Protein AF-A0AAF0S5T2-F1 (afdb_monomer_lite)

pLDDT: mean 74.86, std 22.73, range [35.59, 98.38]

Radius of gyration: 25.8 Å; chains: 1; bounding box: 102×54×53 Å

Sequence (243 aa):
MDNTAASKLKMSNYAFQDSAEPRQAAEVTALKYFVAVEKRLELTLMSTRFRKIDEESTLGYKYERNNRIMVMHMEDTEELSPKGRPILKEDFVDELVRIPKYVPRGSKDLFKMKEDNGHLRSSVELISDRANYSFKLSTRKSIKDPVDFSVVFTYSDINGREYIIRRFNGDHGRHYYKNTNRYISGPHIHTITEAAQKEYHKDETEAVETDQYKTLEQAIEFAMKELNIRYEEAKGTKDLSQW

Structure (mmCIF, N/CA/C/O backbone):
data_AF-A0AAF0S5T2-F1
#
_entry.id   AF-A0AAF0S5T2-F1
#
loop_
_atom_site.group_PDB
_atom_site.id
_atom_site.type_symbol
_atom_site.label_atom_id
_atom_site.label_alt_id
_atom_site.label_comp_id
_atom_site.label_asym_id
_atom_site.label_entity_id
_atom_site.label_seq_id
_atom_site.pdbx_PDB_ins_code
_atom_site.Cartn_x
_atom_site.Cartn_y
_atom_site.Cartn_z
_atom_site.occupancy
_atom_site.B_iso_or_equiv
_atom_site.auth_seq_id
_atom_site.auth_comp_id
_atom_site.auth_asym_id
_atom_site.auth_atom_id
_atom_site.pdbx_PDB_model_num
ATOM 1 N N . MET A 1 1 ? 71.497 25.863 -11.496 1.00 41.88 1 MET A N 1
ATOM 2 C CA . MET A 1 1 ? 72.414 25.732 -10.350 1.00 41.88 1 MET A CA 1
ATOM 3 C C . MET A 1 1 ? 71.557 25.462 -9.133 1.00 41.88 1 MET A C 1
ATOM 5 O O . MET A 1 1 ? 70.670 26.256 -8.856 1.00 41.88 1 MET A O 1
ATOM 9 N N . ASP A 1 2 ? 71.744 24.264 -8.591 1.00 43.78 2 ASP A N 1
ATOM 10 C CA . ASP A 1 2 ? 71.287 23.670 -7.332 1.00 43.78 2 ASP A CA 1
ATOM 11 C C . ASP A 1 2 ? 70.233 24.387 -6.484 1.00 43.78 2 ASP A C 1
ATOM 13 O O . ASP A 1 2 ? 70.448 25.476 -5.962 1.00 43.78 2 ASP A O 1
ATOM 17 N N . ASN A 1 3 ? 69.138 23.667 -6.226 1.00 37.72 3 ASN A N 1
ATOM 18 C CA . ASN A 1 3 ? 68.356 23.848 -5.012 1.00 37.72 3 ASN A CA 1
ATOM 19 C C . ASN A 1 3 ? 68.011 22.477 -4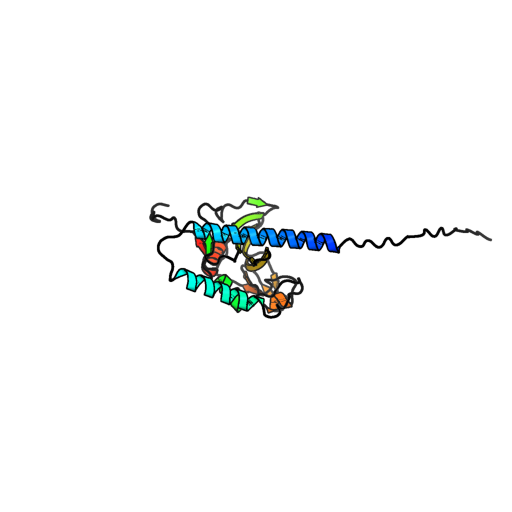.420 1.00 37.72 3 ASN A C 1
ATOM 21 O O . ASN A 1 3 ? 67.098 21.777 -4.859 1.00 37.72 3 ASN A O 1
ATOM 25 N N . THR A 1 4 ? 68.807 22.093 -3.430 1.00 44.44 4 THR A N 1
ATOM 26 C CA . THR A 1 4 ? 68.693 20.875 -2.635 1.00 44.44 4 THR A CA 1
ATOM 27 C C . THR A 1 4 ? 67.673 21.117 -1.522 1.00 44.44 4 THR A C 1
ATOM 29 O O . THR A 1 4 ? 67.976 21.779 -0.533 1.00 44.44 4 THR A O 1
ATOM 32 N N . ALA A 1 5 ? 66.456 20.588 -1.659 1.00 45.44 5 ALA A N 1
ATOM 33 C CA . ALA A 1 5 ? 65.454 20.592 -0.592 1.00 45.44 5 ALA A CA 1
ATOM 34 C C . ALA A 1 5 ? 65.292 19.173 -0.032 1.00 45.44 5 ALA A C 1
ATOM 36 O O . ALA A 1 5 ? 64.617 18.321 -0.604 1.00 45.44 5 ALA A O 1
ATOM 37 N N . ALA A 1 6 ? 65.950 18.918 1.099 1.00 45.72 6 ALA A N 1
ATOM 38 C CA . ALA A 1 6 ? 65.816 17.692 1.871 1.00 45.72 6 ALA A CA 1
ATOM 39 C C . ALA A 1 6 ? 64.549 17.748 2.743 1.00 45.72 6 ALA A C 1
ATOM 41 O O . ALA A 1 6 ? 64.527 18.408 3.782 1.00 45.72 6 ALA A O 1
ATOM 42 N N . SER A 1 7 ? 63.496 17.028 2.354 1.00 44.88 7 SER A N 1
ATOM 43 C CA . SER A 1 7 ? 62.329 16.777 3.205 1.00 44.88 7 SER A CA 1
ATOM 44 C C . SER A 1 7 ? 62.531 15.487 4.007 1.00 44.88 7 SER A C 1
ATOM 46 O O . SER A 1 7 ? 62.494 14.385 3.461 1.00 44.88 7 SER A O 1
ATOM 48 N N . LYS A 1 8 ? 62.749 15.624 5.320 1.00 46.28 8 LYS A N 1
ATOM 49 C CA . LYS A 1 8 ? 62.797 14.511 6.279 1.00 46.28 8 LYS A CA 1
ATOM 50 C C . LYS A 1 8 ? 61.404 13.896 6.450 1.00 46.28 8 LYS A C 1
ATOM 52 O O . LYS A 1 8 ? 60.506 14.528 7.002 1.00 46.28 8 LYS A O 1
ATOM 57 N N . LEU A 1 9 ? 61.264 12.644 6.022 1.00 40.03 9 LEU A N 1
ATOM 58 C CA . LEU A 1 9 ? 60.137 11.762 6.317 1.00 40.03 9 LEU A CA 1
ATOM 59 C C . LEU A 1 9 ? 60.130 11.439 7.827 1.00 40.03 9 LEU A C 1
ATOM 61 O O . LEU A 1 9 ? 61.067 10.820 8.330 1.00 40.03 9 LEU A O 1
ATOM 65 N N . LYS A 1 10 ? 59.089 11.844 8.561 1.00 43.50 10 LYS A N 1
ATOM 66 C CA . LYS A 1 10 ? 58.772 11.279 9.883 1.00 43.50 10 LYS A CA 1
ATOM 67 C C . LYS A 1 10 ? 57.759 10.158 9.675 1.00 43.50 10 LYS A C 1
ATOM 69 O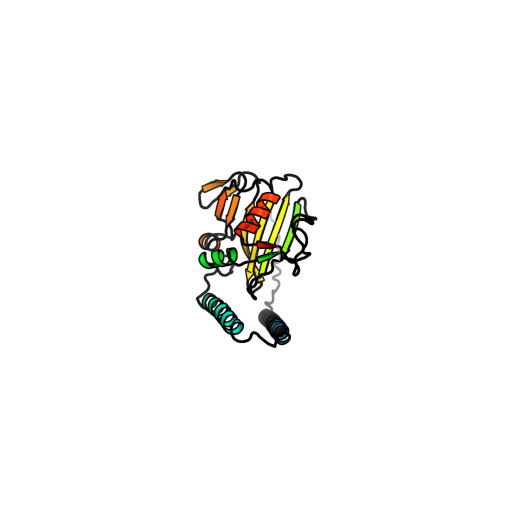 O . LYS A 1 10 ? 56.586 10.431 9.437 1.00 43.50 10 LYS A O 1
ATOM 74 N N . MET A 1 11 ? 58.212 8.909 9.754 1.00 39.41 11 MET A N 1
ATOM 75 C CA . MET A 1 11 ? 57.312 7.765 9.889 1.00 39.41 11 MET A CA 1
ATOM 76 C C . MET A 1 11 ? 56.732 7.772 11.305 1.00 39.41 11 MET A C 1
ATOM 78 O O . MET A 1 11 ? 57.475 7.723 12.284 1.00 39.41 11 MET A O 1
ATOM 82 N N . SER A 1 12 ? 55.409 7.897 11.405 1.00 43.19 12 SER A N 1
ATOM 83 C CA . SER A 1 12 ? 54.677 7.694 12.652 1.00 43.19 12 SER A CA 1
ATOM 84 C C . SER A 1 12 ? 54.272 6.225 12.741 1.00 43.19 12 SER A C 1
ATOM 86 O O . SER A 1 12 ? 53.694 5.666 11.811 1.00 43.19 12 SER A O 1
ATOM 88 N N . ASN A 1 13 ? 54.632 5.597 13.859 1.00 39.53 13 ASN A N 1
ATOM 89 C CA . ASN A 1 13 ? 54.234 4.242 14.208 1.00 39.53 13 ASN A CA 1
ATOM 90 C C . ASN A 1 13 ? 52.726 4.224 14.489 1.00 39.53 13 ASN A C 1
ATOM 92 O O . ASN A 1 13 ? 52.289 4.702 15.534 1.00 39.53 13 ASN A O 1
ATOM 96 N N . TYR A 1 14 ? 51.942 3.668 13.567 1.00 39.66 14 TYR A N 1
ATOM 97 C CA . TYR A 1 14 ? 50.557 3.288 13.833 1.00 39.66 14 TYR A CA 1
ATOM 98 C C . TYR A 1 14 ? 50.561 1.911 14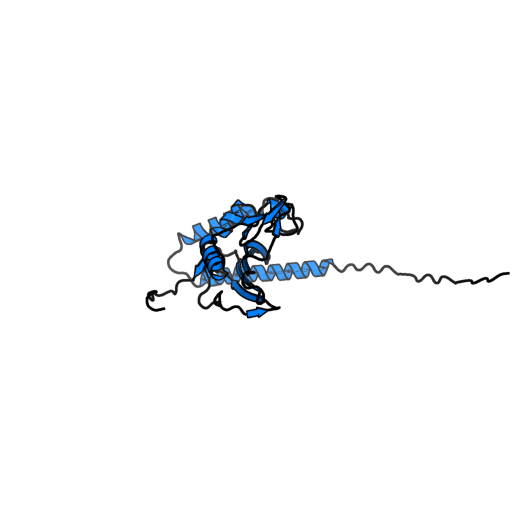.501 1.00 39.66 14 TYR A C 1
ATOM 100 O O . TYR A 1 14 ? 50.779 0.888 13.855 1.00 39.66 14 TYR A O 1
ATOM 108 N N . ALA A 1 15 ? 50.377 1.901 15.821 1.00 41.56 15 ALA A N 1
ATOM 109 C CA . ALA A 1 15 ? 50.141 0.686 16.585 1.00 41.56 15 ALA A CA 1
ATOM 110 C C . ALA A 1 15 ? 48.731 0.165 16.272 1.00 41.56 15 ALA A C 1
ATOM 112 O O . ALA A 1 15 ? 47.739 0.863 16.474 1.00 41.56 15 ALA A O 1
ATOM 113 N N . PHE A 1 16 ? 48.660 -1.062 15.766 1.00 37.94 16 PHE A N 1
ATOM 114 C CA . PHE A 1 16 ? 47.421 -1.800 15.555 1.00 37.94 16 PHE A CA 1
ATOM 115 C C . PHE A 1 16 ? 46.915 -2.265 16.931 1.00 37.94 16 PHE A C 1
ATOM 117 O O . PHE A 1 16 ? 47.473 -3.190 17.519 1.00 37.94 16 PHE A O 1
ATOM 124 N N . GLN A 1 17 ? 45.914 -1.578 17.488 1.00 41.78 17 GLN A N 1
ATOM 125 C CA . GLN A 1 17 ? 45.161 -2.082 18.636 1.00 41.78 17 GLN A CA 1
ATOM 126 C C . GLN A 1 17 ? 44.070 -3.022 18.123 1.00 41.78 17 GLN A C 1
ATOM 128 O O . GLN A 1 17 ? 43.100 -2.598 17.496 1.00 41.78 17 GLN A O 1
ATOM 133 N N . ASP A 1 18 ? 44.276 -4.307 18.382 1.00 43.50 18 ASP A N 1
ATOM 134 C CA . ASP A 1 18 ? 43.323 -5.383 18.143 1.00 43.50 18 ASP A CA 1
ATOM 135 C C . ASP A 1 18 ? 42.141 -5.217 19.118 1.00 43.50 18 ASP A C 1
ATOM 137 O O . ASP A 1 18 ? 42.260 -5.462 20.320 1.00 43.50 18 ASP A O 1
ATOM 141 N N . SER A 1 19 ? 41.018 -4.689 18.623 1.00 47.69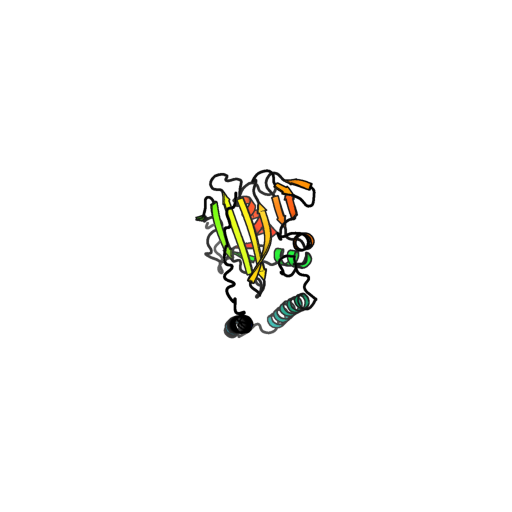 19 SER A N 1
ATOM 142 C CA . SER A 1 19 ? 39.802 -4.458 19.414 1.00 47.69 19 SER A CA 1
ATOM 143 C C . SER A 1 19 ? 38.844 -5.635 19.251 1.00 47.69 19 SER A C 1
ATOM 145 O O . SER A 1 19 ? 37.952 -5.661 18.402 1.00 47.69 19 SER A O 1
ATOM 147 N N . ALA A 1 20 ? 39.023 -6.635 20.108 1.00 51.34 20 ALA A N 1
ATOM 148 C CA . ALA A 1 20 ? 38.077 -7.725 20.294 1.00 51.34 20 ALA A CA 1
ATOM 149 C C . ALA A 1 20 ? 36.830 -7.251 21.075 1.00 51.34 20 ALA A C 1
ATOM 151 O O . ALA A 1 20 ? 36.617 -7.667 22.206 1.00 51.34 20 ALA A O 1
ATOM 152 N N . GLU A 1 21 ? 35.995 -6.386 20.487 1.00 57.03 21 GLU A N 1
ATOM 153 C CA . GLU A 1 21 ? 34.719 -5.948 21.093 1.00 57.03 21 GLU A CA 1
ATOM 154 C C . GLU A 1 21 ? 33.441 -5.914 20.207 1.00 57.03 21 GLU A C 1
ATOM 156 O O . GLU A 1 21 ? 32.415 -5.439 20.685 1.00 57.03 21 GLU A O 1
ATOM 161 N N . PRO A 1 22 ? 33.352 -6.478 18.981 1.00 52.25 22 PRO A N 1
ATOM 162 C CA . PRO A 1 22 ? 32.053 -6.535 18.290 1.00 52.25 22 PRO A CA 1
ATOM 163 C C . PRO A 1 22 ? 31.173 -7.746 18.666 1.00 52.25 22 PRO A C 1
ATOM 165 O O . PRO A 1 22 ? 29.990 -7.761 18.329 1.00 52.25 22 PRO A O 1
ATOM 168 N N . ARG A 1 23 ? 31.695 -8.771 19.365 1.00 51.88 23 ARG A N 1
ATOM 169 C CA . ARG A 1 23 ? 30.924 -10.004 19.656 1.00 51.88 23 ARG A CA 1
ATOM 170 C C . ARG A 1 23 ? 29.970 -9.886 20.850 1.00 51.88 23 ARG A C 1
ATOM 172 O O . ARG A 1 23 ? 28.850 -10.380 20.769 1.00 51.88 23 ARG A O 1
ATOM 179 N N . GLN A 1 24 ? 30.352 -9.170 21.908 1.00 52.62 24 GLN A N 1
ATOM 180 C CA . GLN A 1 24 ? 29.508 -9.043 23.107 1.00 52.62 24 GLN A CA 1
ATOM 181 C C . GLN A 1 24 ? 28.279 -8.146 22.878 1.00 52.62 24 GLN A C 1
ATOM 183 O O . GLN A 1 24 ? 27.203 -8.417 23.406 1.00 52.62 24 GLN A O 1
ATOM 188 N N . ALA A 1 25 ? 28.386 -7.118 22.029 1.00 53.75 25 ALA A N 1
ATOM 189 C CA . ALA A 1 25 ? 27.252 -6.249 21.701 1.00 53.75 25 ALA A CA 1
ATOM 190 C C . ALA A 1 25 ? 26.148 -6.979 20.905 1.00 53.75 25 ALA A C 1
ATOM 192 O O . ALA A 1 25 ? 24.956 -6.715 21.101 1.00 53.75 25 ALA A O 1
ATOM 193 N N . ALA A 1 26 ? 26.530 -7.926 20.040 1.00 53.09 26 ALA A N 1
ATOM 194 C CA . ALA A 1 26 ? 25.590 -8.746 19.279 1.00 53.09 26 ALA A CA 1
ATOM 195 C C . ALA A 1 26 ? 24.836 -9.743 20.181 1.00 53.09 26 ALA A C 1
ATOM 197 O O . ALA A 1 26 ? 23.614 -9.852 20.078 1.00 53.09 26 ALA A O 1
ATOM 198 N N . GLU A 1 27 ? 25.526 -10.392 21.125 1.00 54.44 27 GLU A N 1
ATOM 199 C CA . GLU A 1 27 ? 24.904 -11.312 22.092 1.00 54.44 27 GLU A CA 1
ATOM 200 C C . GLU A 1 27 ? 23.930 -10.599 23.038 1.00 54.44 27 GLU A C 1
ATOM 202 O O . GLU A 1 27 ? 22.817 -11.077 23.264 1.00 54.44 27 GLU A O 1
ATOM 207 N N . VAL A 1 28 ? 24.285 -9.407 23.531 1.00 58.41 28 VAL A N 1
ATOM 208 C CA . VAL A 1 28 ? 23.398 -8.606 24.394 1.00 58.41 28 VAL A CA 1
ATOM 209 C C . VAL A 1 28 ? 22.148 -8.136 23.639 1.00 58.41 28 VAL A C 1
ATOM 211 O O . VAL A 1 28 ? 21.065 -8.043 24.223 1.00 58.41 28 VAL A O 1
ATOM 214 N N . THR A 1 29 ? 22.264 -7.865 22.338 1.00 60.75 29 THR A N 1
ATOM 215 C CA . THR A 1 29 ? 21.119 -7.491 21.491 1.00 60.75 29 THR A CA 1
ATOM 216 C C . THR A 1 29 ? 20.204 -8.690 21.232 1.00 60.75 29 THR A C 1
ATOM 218 O O . THR A 1 29 ? 18.985 -8.557 21.352 1.00 60.75 29 THR A O 1
ATOM 221 N N . ALA A 1 30 ? 20.771 -9.873 20.974 1.00 51.72 30 ALA A N 1
ATOM 222 C CA . ALA A 1 30 ? 20.014 -11.112 20.804 1.00 51.72 30 ALA A CA 1
ATOM 223 C C . ALA A 1 30 ? 19.247 -11.509 22.081 1.00 51.72 30 ALA A C 1
ATOM 225 O O . ALA A 1 30 ? 18.064 -11.840 22.004 1.00 51.72 30 ALA A O 1
ATOM 226 N N . LEU A 1 31 ? 19.865 -11.383 23.264 1.00 49.06 31 LEU A N 1
ATOM 227 C CA . LEU A 1 31 ? 19.202 -11.655 24.548 1.00 49.06 31 LEU A CA 1
ATOM 228 C C . LEU A 1 31 ? 18.038 -10.695 24.830 1.00 49.06 31 LEU A C 1
ATOM 230 O O . LEU A 1 31 ? 16.979 -11.124 25.287 1.00 49.06 31 LEU A O 1
ATOM 234 N N . LYS A 1 32 ? 18.192 -9.398 24.526 1.00 51.72 32 LYS A N 1
ATOM 235 C CA . LYS A 1 32 ? 17.096 -8.420 24.665 1.00 51.72 32 LYS A CA 1
ATOM 236 C C . LYS A 1 32 ? 15.923 -8.738 23.736 1.00 51.72 32 LYS A C 1
ATOM 238 O O . LYS A 1 32 ? 14.775 -8.526 24.123 1.00 51.72 32 LYS A O 1
ATOM 243 N N . TYR A 1 33 ? 16.207 -9.260 22.543 1.00 49.62 33 TYR A N 1
ATOM 244 C CA . TYR A 1 33 ? 15.186 -9.679 21.585 1.00 49.62 33 TYR A CA 1
ATOM 245 C C . TYR A 1 33 ? 14.443 -10.936 22.063 1.00 49.62 33 TYR A C 1
ATOM 247 O O . TYR A 1 33 ? 13.215 -10.952 22.054 1.00 49.62 33 TYR A O 1
ATOM 255 N N . PHE A 1 34 ? 15.161 -11.935 22.588 1.00 47.44 34 PHE A N 1
ATOM 256 C CA . PHE A 1 34 ? 14.564 -13.143 23.174 1.00 47.44 34 PHE A CA 1
ATOM 257 C C . PHE A 1 34 ? 13.605 -12.823 24.328 1.00 47.44 34 PHE A C 1
ATOM 259 O O . PHE A 1 34 ? 12.462 -13.277 24.325 1.00 47.44 34 PHE A O 1
ATOM 266 N N . VAL A 1 35 ? 14.013 -11.953 25.258 1.00 53.75 35 VAL A N 1
ATOM 267 C CA . VAL A 1 35 ? 13.165 -11.539 26.391 1.00 53.75 35 VAL A CA 1
ATOM 268 C C . VAL A 1 35 ? 11.916 -10.773 25.926 1.00 53.75 35 VAL A C 1
ATOM 270 O O . VAL A 1 35 ? 10.850 -10.883 26.535 1.00 53.75 35 VAL A O 1
ATOM 273 N N . ALA A 1 36 ? 12.014 -9.995 24.842 1.00 51.59 36 ALA A N 1
ATOM 274 C CA . ALA A 1 36 ? 10.868 -9.286 24.273 1.00 51.59 36 ALA A CA 1
ATOM 275 C C . ALA A 1 36 ? 9.867 -10.240 23.595 1.00 51.59 36 ALA A C 1
ATOM 277 O O . ALA A 1 36 ? 8.655 -10.052 23.733 1.00 51.59 36 ALA A O 1
ATOM 278 N N . VAL A 1 37 ? 10.361 -11.276 22.909 1.00 53.19 37 VAL A N 1
ATOM 279 C CA . VAL A 1 37 ? 9.536 -12.322 22.285 1.00 53.19 37 VAL A CA 1
ATOM 280 C C . VAL A 1 37 ? 8.834 -13.170 23.350 1.00 53.19 37 VAL A C 1
ATOM 282 O O . VAL A 1 37 ? 7.620 -13.359 23.259 1.00 53.19 37 VAL A O 1
ATOM 285 N N . GLU A 1 38 ? 9.537 -13.587 24.408 1.00 53.88 38 GLU A N 1
ATOM 286 C CA . GLU A 1 38 ? 8.939 -14.336 25.525 1.00 53.88 38 GLU A CA 1
ATOM 287 C C . GLU A 1 38 ? 7.857 -13.530 26.250 1.00 53.88 38 GLU A C 1
ATOM 289 O O . GLU A 1 38 ? 6.753 -14.031 26.454 1.00 53.88 38 GLU A O 1
ATOM 294 N N . LYS A 1 39 ? 8.095 -12.243 26.546 1.00 48.09 39 LYS A N 1
ATOM 295 C CA . LYS A 1 39 ? 7.066 -11.381 27.157 1.00 48.09 39 LYS A CA 1
ATOM 296 C C . LYS A 1 39 ? 5.833 -11.202 26.273 1.00 48.09 39 LYS A C 1
ATOM 298 O O . LYS A 1 39 ? 4.720 -11.099 26.788 1.00 48.09 39 LYS A O 1
ATOM 303 N N . ARG A 1 40 ? 6.000 -11.156 24.947 1.00 48.88 40 ARG A N 1
ATOM 304 C CA . ARG A 1 40 ? 4.877 -11.047 24.002 1.00 48.88 40 ARG A CA 1
ATOM 305 C C . ARG A 1 40 ? 4.084 -12.355 23.923 1.00 48.88 40 ARG A C 1
ATOM 307 O O . ARG A 1 40 ? 2.854 -12.310 23.871 1.00 48.88 40 ARG A O 1
ATOM 314 N N . LEU A 1 41 ? 4.763 -13.501 23.993 1.00 46.19 41 LEU A N 1
ATOM 315 C CA . LEU A 1 41 ? 4.146 -14.825 24.126 1.00 46.19 41 LEU A CA 1
ATOM 316 C C . LEU A 1 41 ? 3.380 -14.964 25.447 1.00 46.19 41 LEU A C 1
ATOM 318 O O . LEU A 1 41 ? 2.224 -15.384 25.432 1.00 46.19 41 LEU A O 1
ATOM 322 N N . GLU A 1 42 ? 3.954 -14.535 26.572 1.00 51.41 42 GLU A N 1
ATOM 323 C CA . GLU A 1 42 ? 3.283 -14.560 27.877 1.00 51.41 42 GLU A CA 1
ATOM 324 C C . GLU A 1 42 ? 2.056 -13.646 27.925 1.00 51.41 42 GLU A C 1
ATOM 326 O O . GLU A 1 42 ? 1.008 -14.069 28.404 1.00 51.41 42 GLU A O 1
ATOM 331 N N . LEU A 1 43 ? 2.129 -12.428 27.377 1.00 49.53 43 LEU A N 1
ATOM 332 C CA . LEU A 1 43 ? 0.975 -11.522 27.295 1.00 49.53 43 LEU A CA 1
ATOM 333 C C . LEU A 1 43 ? -0.150 -12.101 26.425 1.00 49.53 43 LEU A C 1
ATOM 335 O O . LEU A 1 43 ? -1.331 -11.968 26.758 1.00 49.53 43 LEU A O 1
ATOM 339 N N . THR A 1 44 ? 0.209 -12.803 25.349 1.00 48.66 44 THR A N 1
ATOM 340 C CA . THR A 1 44 ? -0.748 -13.497 24.477 1.00 48.66 44 THR A CA 1
ATOM 341 C C . THR A 1 44 ? -1.408 -14.667 25.218 1.00 48.66 44 THR A C 1
ATOM 343 O O . THR A 1 44 ? -2.639 -14.763 25.262 1.00 48.66 44 THR A O 1
ATOM 346 N N . LEU A 1 45 ? -0.617 -15.496 25.906 1.00 46.88 45 LEU A N 1
ATOM 347 C CA . LEU A 1 45 ? -1.091 -16.622 26.721 1.00 46.88 45 LEU A CA 1
ATOM 348 C C . LEU A 1 45 ? -1.926 -16.169 27.932 1.00 46.88 45 LEU A C 1
ATOM 350 O O . LEU A 1 45 ? -2.926 -16.806 28.267 1.00 46.88 45 LEU A O 1
ATOM 354 N N . MET A 1 46 ? -1.580 -15.043 28.560 1.00 47.56 46 MET A N 1
ATOM 355 C CA . MET A 1 46 ? -2.326 -14.477 29.686 1.00 47.56 46 MET A CA 1
ATOM 356 C C . MET A 1 46 ? -3.655 -13.851 29.261 1.00 47.56 46 MET A C 1
ATOM 358 O O . MET A 1 46 ? -4.648 -14.046 29.961 1.00 47.56 46 MET A O 1
ATOM 362 N N . SER A 1 47 ? -3.733 -13.194 28.097 1.00 43.44 47 SER A N 1
ATOM 363 C CA . SER A 1 47 ? -5.026 -12.717 27.570 1.00 43.44 47 SER A CA 1
ATOM 364 C C . SER A 1 47 ? -5.986 -13.877 27.265 1.00 43.44 47 SER A C 1
ATOM 366 O O . SER A 1 47 ? -7.200 -13.749 27.420 1.00 43.44 47 SER A O 1
ATOM 368 N N . THR A 1 48 ? -5.427 -15.045 26.933 1.00 44.00 48 THR A N 1
ATOM 369 C CA . THR A 1 48 ? -6.179 -16.275 26.663 1.00 44.00 48 THR A CA 1
ATOM 370 C C . THR A 1 48 ? -6.664 -16.944 27.958 1.00 44.00 48 THR A C 1
ATOM 372 O O . THR A 1 48 ? -7.734 -17.547 27.987 1.00 44.00 48 THR A O 1
ATOM 375 N N . ARG A 1 49 ? -5.941 -16.783 29.078 1.00 40.72 49 ARG A N 1
ATOM 376 C CA . ARG A 1 49 ? -6.319 -17.348 30.390 1.00 40.72 49 ARG A CA 1
ATOM 377 C C . ARG A 1 49 ? -7.470 -16.624 31.096 1.00 40.72 49 ARG A C 1
ATOM 379 O O . ARG A 1 49 ? -8.071 -17.219 31.983 1.00 40.72 49 ARG A O 1
ATOM 386 N N . PHE A 1 50 ? -7.821 -15.403 30.689 1.00 38.47 50 PHE A N 1
ATOM 387 C CA . PHE A 1 50 ? -8.993 -14.680 31.211 1.00 38.47 50 PHE A CA 1
ATOM 388 C C . PHE A 1 50 ? -10.304 -14.982 30.464 1.00 38.47 50 PHE A C 1
ATOM 390 O O . PHE A 1 50 ? -11.351 -14.441 30.813 1.00 38.47 50 PHE A O 1
ATOM 397 N N . ARG A 1 51 ? -10.277 -15.880 29.471 1.00 42.44 51 ARG A N 1
ATOM 398 C CA . ARG A 1 51 ? -11.470 -16.434 28.817 1.00 42.44 51 ARG A CA 1
ATOM 399 C C . ARG A 1 51 ? -11.458 -17.959 28.902 1.00 42.44 51 ARG A C 1
ATOM 401 O O . ARG A 1 51 ? -11.217 -18.650 27.923 1.00 42.44 51 ARG A O 1
ATOM 408 N N . LYS A 1 52 ? -11.720 -18.488 30.090 1.00 41.31 52 LYS A N 1
ATOM 409 C CA . LYS A 1 52 ? -12.329 -19.814 30.241 1.00 41.31 52 LYS A CA 1
ATOM 410 C C . LYS A 1 52 ? -13.583 -19.567 31.060 1.00 41.31 52 LYS A C 1
ATOM 412 O O . LYS A 1 52 ? -13.495 -18.971 32.125 1.00 41.31 52 LYS A O 1
ATOM 417 N N . ILE A 1 53 ? -14.761 -19.833 30.524 1.00 43.19 53 ILE A N 1
ATOM 418 C CA . ILE A 1 53 ? -15.386 -21.156 30.512 1.00 43.19 53 ILE A CA 1
ATOM 419 C C . ILE A 1 53 ? -16.344 -21.200 29.296 1.00 43.19 53 ILE A C 1
ATOM 421 O O . ILE A 1 53 ? -16.956 -20.183 28.984 1.00 43.19 53 ILE A O 1
ATOM 425 N N . ASP A 1 54 ? -16.421 -22.359 28.631 1.00 40.59 54 ASP A N 1
ATOM 426 C CA . ASP A 1 54 ? -17.354 -22.745 27.545 1.00 40.59 54 ASP A CA 1
ATOM 427 C C . ASP A 1 54 ? -16.972 -22.450 26.075 1.00 40.59 54 ASP A C 1
ATOM 429 O O . ASP A 1 54 ? -17.709 -21.754 25.395 1.00 40.59 54 ASP A O 1
ATOM 433 N N . GLU A 1 55 ? -15.873 -23.018 25.535 1.00 44.75 55 GLU A N 1
ATOM 434 C CA . GLU A 1 55 ? -15.683 -23.188 24.061 1.00 44.75 55 GLU A CA 1
ATOM 435 C C . GLU A 1 55 ? -14.481 -24.101 23.658 1.00 44.75 55 GLU A C 1
ATOM 437 O O . GLU A 1 55 ? -13.873 -23.960 22.594 1.00 44.75 55 GLU A O 1
ATOM 442 N N . GLU A 1 56 ? -14.079 -25.057 24.507 1.00 44.50 56 GLU A N 1
ATOM 443 C CA . GLU A 1 56 ? -12.734 -25.670 24.446 1.00 44.50 56 GLU A CA 1
ATOM 444 C C . GLU A 1 56 ? -12.452 -26.736 23.366 1.00 44.50 56 GLU A C 1
ATOM 446 O O . GLU A 1 56 ? -11.295 -27.120 23.214 1.00 44.50 56 GLU A O 1
ATOM 451 N N . SER A 1 57 ? -13.408 -27.206 22.560 1.00 43.56 57 SER A N 1
ATOM 452 C CA . SER A 1 57 ? -13.115 -28.297 21.604 1.00 43.56 57 SER A CA 1
ATOM 453 C C . SER A 1 57 ? -12.850 -27.852 20.161 1.00 43.56 57 SER A C 1
ATOM 455 O O . SER A 1 57 ? -12.203 -28.581 19.412 1.00 43.56 57 SER A O 1
ATOM 457 N N . THR A 1 58 ? -13.263 -26.646 19.759 1.00 42.72 58 THR A N 1
ATOM 458 C CA . THR A 1 58 ? -13.145 -26.183 18.358 1.00 42.72 58 THR A CA 1
ATOM 459 C C . THR A 1 58 ? -12.000 -25.186 18.149 1.00 42.72 58 THR A C 1
ATOM 461 O O . THR A 1 58 ? -11.440 -25.101 17.052 1.00 42.72 58 THR A O 1
ATOM 464 N N . LEU A 1 59 ? -11.613 -24.442 19.194 1.00 43.06 59 LEU A N 1
ATOM 465 C CA . LEU A 1 59 ? -10.554 -23.427 19.116 1.00 43.06 59 LEU A CA 1
ATOM 466 C C . LEU A 1 59 ? -9.143 -24.038 19.092 1.00 43.06 59 LEU A C 1
ATOM 468 O O . LEU A 1 59 ? -8.296 -23.575 18.327 1.00 43.06 59 LEU A O 1
ATOM 472 N N . GLY A 1 60 ? -8.906 -25.104 19.868 1.00 37.94 60 GLY A N 1
ATOM 473 C CA . GLY A 1 60 ? -7.604 -25.784 19.935 1.00 37.94 60 GLY A CA 1
ATOM 474 C C . GLY A 1 60 ? -7.163 -26.355 18.584 1.00 37.94 60 GLY A C 1
ATOM 475 O O . GLY A 1 60 ? -6.037 -26.126 18.147 1.00 37.94 60 GLY A O 1
ATOM 476 N N . TYR A 1 61 ? -8.093 -26.972 17.847 1.00 35.59 61 TYR A N 1
ATOM 477 C CA . TYR A 1 61 ? -7.821 -27.511 16.511 1.00 35.59 61 TYR A CA 1
ATOM 478 C C . TYR A 1 61 ? -7.537 -26.428 15.458 1.00 35.59 61 TYR A C 1
ATOM 480 O O . TYR A 1 61 ? -6.728 -26.652 14.559 1.00 35.59 61 TYR A O 1
ATOM 488 N N . LYS A 1 62 ? -8.163 -25.243 15.545 1.00 42.31 62 LYS A N 1
ATOM 489 C CA . LYS A 1 62 ? -7.844 -24.119 14.643 1.00 42.31 62 LYS A CA 1
ATOM 490 C C . LYS A 1 62 ? -6.487 -23.490 14.968 1.00 42.31 62 LYS A C 1
ATOM 492 O O . LYS A 1 62 ? -5.761 -23.130 14.044 1.00 42.31 62 LYS A O 1
ATOM 497 N N . TYR A 1 63 ? -6.136 -23.381 16.250 1.00 39.81 63 TYR A N 1
ATOM 498 C CA . TYR A 1 63 ? -4.871 -22.788 16.685 1.00 39.81 63 TYR A CA 1
ATOM 499 C C . TYR A 1 63 ? -3.663 -23.640 16.270 1.00 39.81 63 TYR A C 1
ATOM 501 O O . TYR A 1 63 ? -2.727 -23.125 15.660 1.00 39.81 63 TYR A O 1
ATOM 509 N N . GLU A 1 64 ? -3.715 -24.958 16.491 1.00 40.47 64 GLU A N 1
ATOM 510 C CA . GLU A 1 64 ? -2.628 -25.863 16.098 1.00 40.47 64 GLU A CA 1
ATOM 511 C C . GLU A 1 64 ? -2.451 -25.950 14.580 1.00 40.47 64 GLU A C 1
ATOM 513 O O . GLU A 1 64 ? -1.322 -25.950 14.096 1.00 40.47 64 GLU A O 1
ATOM 518 N N . ARG A 1 65 ? -3.541 -25.957 13.800 1.00 43.25 65 ARG A N 1
ATOM 519 C CA . ARG A 1 65 ? -3.456 -25.997 12.329 1.00 43.25 65 ARG A CA 1
ATOM 520 C C . ARG A 1 65 ? -2.837 -24.720 11.755 1.00 43.25 65 ARG A C 1
ATOM 522 O O . ARG A 1 65 ? -2.036 -24.802 10.830 1.00 43.25 65 ARG A O 1
ATOM 529 N N . ASN A 1 66 ? -3.162 -23.563 12.334 1.00 45.88 66 ASN A N 1
ATOM 530 C CA . ASN A 1 66 ? -2.608 -22.272 11.924 1.00 45.88 66 ASN A CA 1
ATOM 531 C C . ASN A 1 66 ? -1.124 -22.134 12.292 1.00 45.88 66 ASN A C 1
ATOM 533 O O . ASN A 1 66 ? -0.357 -21.624 11.481 1.00 45.88 66 ASN A O 1
ATOM 537 N N . ASN A 1 67 ? -0.701 -22.643 13.453 1.00 43.91 67 ASN A N 1
ATOM 538 C CA . ASN A 1 67 ? 0.719 -22.699 13.809 1.00 43.91 67 ASN A CA 1
ATOM 539 C C . ASN A 1 67 ? 1.491 -23.725 12.966 1.00 43.91 67 ASN A C 1
ATOM 541 O O . ASN A 1 67 ? 2.630 -23.470 12.595 1.00 43.91 67 ASN A O 1
ATOM 545 N N . ARG A 1 68 ? 0.885 -24.867 12.620 1.00 41.06 68 ARG A N 1
ATOM 546 C CA . ARG A 1 68 ? 1.554 -25.927 11.850 1.00 41.06 68 ARG A CA 1
ATOM 547 C C . ARG A 1 68 ? 1.818 -25.530 10.395 1.00 41.06 68 ARG A C 1
ATOM 549 O O . ARG A 1 68 ? 2.861 -25.894 9.873 1.00 41.06 68 ARG A O 1
ATOM 556 N N . ILE A 1 69 ? 0.935 -24.745 9.768 1.00 50.12 69 ILE A N 1
ATOM 557 C CA . ILE A 1 69 ? 1.191 -24.159 8.435 1.00 50.12 69 ILE A CA 1
ATOM 558 C C . ILE A 1 69 ? 2.317 -23.111 8.515 1.00 50.12 69 ILE A C 1
ATOM 560 O O . ILE A 1 69 ? 3.167 -23.075 7.634 1.00 50.12 69 ILE A O 1
ATOM 564 N N . MET A 1 70 ? 2.383 -22.316 9.594 1.00 49.62 70 MET A N 1
ATOM 565 C CA . MET A 1 70 ? 3.454 -21.322 9.774 1.00 49.62 70 MET A CA 1
ATOM 566 C C . MET A 1 70 ? 4.833 -21.950 9.995 1.00 49.62 70 MET A C 1
ATOM 568 O O . MET A 1 70 ? 5.798 -21.504 9.388 1.00 49.62 70 MET A O 1
ATOM 572 N N . VAL A 1 71 ? 4.936 -22.992 10.826 1.00 48.09 71 VAL A N 1
ATOM 573 C CA . VAL A 1 71 ? 6.221 -23.676 11.064 1.00 48.09 71 VAL A CA 1
ATOM 574 C C . VAL A 1 71 ? 6.698 -24.397 9.799 1.00 48.09 71 VAL A C 1
ATOM 576 O O . VAL A 1 71 ? 7.885 -24.381 9.499 1.00 48.09 71 VAL A O 1
ATOM 579 N N . MET A 1 72 ? 5.780 -24.938 8.988 1.00 44.97 72 MET A N 1
ATOM 580 C CA . MET A 1 72 ? 6.145 -25.611 7.736 1.00 44.97 72 MET A CA 1
ATOM 581 C C . MET A 1 72 ? 6.663 -24.677 6.633 1.00 44.97 72 MET A C 1
ATOM 583 O O . MET A 1 72 ? 7.285 -25.169 5.699 1.00 44.97 72 MET A O 1
ATOM 587 N N . HIS A 1 73 ? 6.443 -23.360 6.709 1.00 51.44 73 HIS A N 1
ATOM 588 C CA . HIS A 1 73 ? 6.986 -22.423 5.715 1.00 51.44 73 HIS A CA 1
ATOM 589 C C . HIS A 1 73 ? 8.296 -21.742 6.123 1.00 51.44 73 HIS A C 1
ATOM 591 O O . HIS A 1 73 ? 8.898 -21.094 5.275 1.00 51.44 73 HIS A O 1
ATOM 597 N N . MET A 1 74 ? 8.763 -21.910 7.366 1.00 50.72 74 MET A N 1
ATOM 598 C CA . MET A 1 74 ? 9.991 -21.259 7.857 1.00 50.72 74 MET A CA 1
ATOM 599 C C . MET A 1 74 ? 11.195 -22.209 8.008 1.00 50.72 74 MET A C 1
ATOM 601 O O . MET A 1 74 ? 12.291 -21.744 8.309 1.00 50.72 74 MET A O 1
ATOM 605 N N . GLU A 1 75 ? 11.025 -23.524 7.816 1.00 46.62 75 GLU A N 1
ATOM 606 C CA . GLU A 1 75 ? 12.107 -24.516 7.999 1.00 46.62 75 GLU A CA 1
ATOM 607 C C . GLU A 1 75 ? 12.795 -24.972 6.697 1.00 46.62 75 GLU A C 1
ATOM 609 O O . GLU A 1 75 ? 13.852 -25.601 6.755 1.00 46.62 75 GLU A O 1
ATOM 614 N N . ASP A 1 76 ? 12.276 -24.594 5.527 1.00 50.59 76 ASP A N 1
ATOM 615 C CA . ASP A 1 76 ? 12.958 -24.815 4.249 1.00 50.59 76 ASP A CA 1
ATOM 616 C C . ASP A 1 76 ? 13.824 -23.596 3.928 1.00 50.59 76 ASP A C 1
ATOM 618 O O . ASP A 1 76 ? 13.310 -22.484 3.867 1.00 50.59 76 ASP A O 1
ATOM 622 N N . THR A 1 77 ? 15.131 -23.808 3.738 1.00 53.31 77 THR A N 1
ATOM 623 C CA . THR A 1 77 ? 16.161 -22.810 3.380 1.00 53.31 77 THR A CA 1
ATOM 624 C C . THR A 1 77 ? 15.590 -21.569 2.682 1.00 53.31 77 THR A C 1
ATOM 626 O O . THR A 1 77 ? 15.378 -21.585 1.467 1.00 53.31 77 THR A O 1
ATOM 629 N N . GLU A 1 78 ? 15.315 -20.513 3.455 1.00 73.12 78 GLU A N 1
ATOM 630 C CA . GLU A 1 78 ? 14.674 -19.304 2.939 1.00 73.12 78 GLU A CA 1
ATOM 631 C C . GLU A 1 78 ? 15.605 -18.651 1.913 1.00 73.12 78 GLU A C 1
ATOM 633 O O . GLU A 1 78 ? 16.675 -18.138 2.253 1.00 73.12 78 GLU A O 1
ATOM 638 N N . GLU A 1 79 ? 15.220 -18.686 0.637 1.00 89.56 79 GLU A N 1
ATOM 639 C CA . GLU A 1 79 ? 15.920 -17.927 -0.392 1.00 89.56 79 GLU A CA 1
ATOM 640 C C . GLU A 1 79 ? 15.841 -16.441 -0.019 1.00 89.56 79 GLU A C 1
ATOM 642 O O . GLU A 1 79 ? 14.769 -15.906 0.287 1.00 89.56 79 GLU A O 1
ATOM 647 N N . LEU A 1 80 ? 16.991 -15.771 0.003 1.00 90.25 80 LEU A N 1
ATOM 648 C CA . LEU A 1 80 ? 17.079 -14.375 0.401 1.00 90.25 80 LEU A CA 1
ATOM 649 C C . LEU A 1 80 ? 17.121 -13.480 -0.835 1.00 90.25 80 LEU A C 1
ATOM 651 O O . LEU A 1 80 ? 17.884 -13.708 -1.770 1.00 90.25 80 LEU A O 1
ATOM 655 N N . SER A 1 81 ? 16.350 -12.398 -0.794 1.00 89.50 81 SER A N 1
ATOM 656 C CA . SER A 1 81 ? 16.484 -11.279 -1.726 1.00 89.50 81 SER A CA 1
ATOM 657 C C . SER A 1 81 ? 17.888 -10.658 -1.632 1.00 89.50 81 SER A C 1
ATOM 659 O O . SER A 1 81 ? 18.550 -10.783 -0.595 1.00 89.50 81 SER A O 1
ATOM 661 N N . PRO A 1 82 ? 18.327 -9.852 -2.618 1.00 87.69 82 PRO A N 1
ATOM 662 C CA . PRO A 1 82 ? 19.576 -9.086 -2.533 1.00 87.69 82 PRO A CA 1
ATOM 663 C C . PRO A 1 82 ? 19.680 -8.156 -1.309 1.00 87.69 82 PRO A C 1
ATOM 665 O O . PRO A 1 82 ? 20.758 -7.663 -0.988 1.00 87.69 82 PRO A O 1
ATOM 668 N N . LYS A 1 83 ? 18.561 -7.892 -0.619 1.00 85.12 83 LYS A N 1
ATOM 669 C CA . LYS A 1 83 ? 18.496 -7.135 0.643 1.00 85.12 83 LYS A CA 1
ATOM 670 C C . LYS A 1 83 ? 18.682 -8.002 1.897 1.00 85.12 83 LYS A C 1
ATOM 672 O O . LYS A 1 83 ? 18.538 -7.485 3.001 1.00 85.12 83 LYS A O 1
ATOM 677 N N . GLY A 1 84 ? 18.928 -9.304 1.754 1.00 88.19 84 GLY A N 1
ATOM 678 C CA . GLY A 1 84 ? 19.056 -10.241 2.873 1.00 88.19 84 GLY A CA 1
ATOM 679 C C . GLY A 1 84 ? 17.741 -10.525 3.606 1.00 88.19 84 GLY A C 1
ATOM 680 O O . GLY A 1 84 ? 17.768 -10.928 4.766 1.00 88.19 84 GLY A O 1
ATOM 681 N N . ARG A 1 85 ? 16.588 -10.282 2.965 1.00 89.06 85 ARG A N 1
ATOM 682 C CA . ARG A 1 85 ? 15.263 -10.634 3.507 1.00 89.06 85 ARG A CA 1
ATOM 683 C C . ARG A 1 85 ? 14.706 -11.867 2.794 1.00 89.06 85 ARG A C 1
ATOM 685 O O . ARG A 1 85 ? 14.927 -11.948 1.582 1.00 89.06 85 ARG A O 1
ATOM 692 N N . PRO A 1 86 ? 13.972 -12.745 3.494 1.00 92.06 86 PRO A N 1
ATOM 693 C CA . PRO A 1 86 ? 13.277 -13.877 2.892 1.00 92.06 86 PRO A CA 1
ATOM 694 C C . PRO A 1 86 ? 12.393 -13.431 1.736 1.00 92.06 86 PRO A C 1
ATOM 696 O O . PRO A 1 86 ? 11.730 -12.394 1.817 1.00 92.06 86 PRO A O 1
ATOM 699 N N . ILE A 1 87 ? 12.422 -14.195 0.654 1.00 92.62 87 ILE A N 1
ATOM 700 C CA . ILE A 1 87 ? 11.547 -13.975 -0.491 1.00 92.62 87 ILE A CA 1
ATOM 701 C C . ILE A 1 87 ? 10.154 -14.495 -0.143 1.00 92.62 87 ILE A C 1
ATOM 703 O O . ILE A 1 87 ? 9.985 -15.656 0.225 1.00 92.62 87 ILE A O 1
ATOM 707 N N . LEU A 1 88 ? 9.152 -13.627 -0.273 1.00 93.25 88 LEU A N 1
ATOM 708 C CA . LEU A 1 88 ? 7.754 -14.025 -0.156 1.00 93.25 88 LEU A CA 1
ATOM 709 C C . LEU A 1 88 ? 7.319 -14.722 -1.442 1.00 93.25 88 LEU A C 1
ATOM 711 O O . LEU A 1 88 ? 7.412 -14.119 -2.513 1.00 93.25 88 LEU A O 1
ATOM 715 N N . LYS A 1 89 ? 6.832 -15.956 -1.313 1.00 93.00 89 LYS A N 1
ATOM 716 C CA . LYS A 1 89 ? 6.299 -16.724 -2.438 1.00 93.00 89 LYS A CA 1
ATOM 717 C C . LYS A 1 89 ? 4.955 -16.192 -2.926 1.00 93.00 89 LYS A C 1
ATOM 719 O O . LYS A 1 89 ? 4.214 -15.605 -2.131 1.00 93.00 89 LYS A O 1
ATOM 724 N N . GLU A 1 90 ? 4.619 -16.383 -4.203 1.00 91.38 90 GLU A N 1
ATOM 725 C CA . GLU A 1 90 ? 3.362 -15.856 -4.765 1.00 91.38 90 GLU A CA 1
ATOM 726 C C . GLU A 1 90 ? 2.114 -16.382 -4.041 1.00 91.38 90 GLU A C 1
ATOM 728 O O . GLU A 1 90 ? 1.191 -15.618 -3.760 1.00 91.38 90 GLU A O 1
ATOM 733 N N . ASP A 1 91 ? 2.084 -17.667 -3.697 1.00 94.12 91 ASP A N 1
ATOM 734 C CA . ASP A 1 91 ? 0.992 -18.299 -2.953 1.00 94.12 91 ASP A CA 1
ATOM 735 C C . ASP A 1 91 ? 0.823 -17.708 -1.545 1.00 94.12 91 ASP A C 1
ATOM 737 O O . ASP A 1 91 ? -0.307 -17.484 -1.093 1.00 94.12 91 ASP A O 1
ATOM 741 N N . PHE A 1 92 ? 1.928 -17.365 -0.883 1.00 93.88 92 PHE A N 1
ATOM 742 C CA . PHE A 1 92 ? 1.892 -16.655 0.391 1.00 93.88 92 PHE A CA 1
ATOM 743 C C . PHE A 1 92 ? 1.416 -15.203 0.238 1.00 93.88 92 PHE A C 1
ATOM 745 O O . PHE A 1 92 ? 0.593 -14.732 1.022 1.00 93.88 92 PHE A O 1
ATOM 752 N N . VAL A 1 93 ? 1.869 -14.488 -0.794 1.00 94.19 93 VAL A N 1
ATOM 753 C CA . VAL A 1 93 ? 1.389 -13.131 -1.115 1.00 94.19 93 VAL A CA 1
ATOM 754 C C . VAL A 1 93 ? -0.126 -13.129 -1.347 1.00 94.19 93 VAL A C 1
ATOM 756 O O . VAL A 1 93 ? -0.841 -12.279 -0.805 1.00 94.19 93 VAL A O 1
ATOM 759 N N . ASP A 1 94 ? -0.630 -14.112 -2.088 1.00 94.75 94 ASP A N 1
ATOM 760 C CA . ASP A 1 94 ? -2.055 -14.341 -2.317 1.00 94.75 94 ASP A CA 1
ATOM 761 C C . ASP A 1 94 ? -2.823 -14.599 -1.013 1.00 94.75 94 ASP A C 1
ATOM 763 O O . ASP A 1 94 ? -3.924 -14.069 -0.815 1.00 94.75 94 ASP A O 1
ATOM 767 N N . GLU A 1 95 ? -2.258 -15.390 -0.098 1.00 94.31 95 GLU A N 1
ATOM 768 C CA . GLU A 1 95 ? -2.828 -15.597 1.234 1.00 94.31 95 GLU A CA 1
ATOM 769 C C . GLU A 1 95 ? -2.932 -14.270 1.998 1.00 94.31 95 GLU A C 1
ATOM 771 O O . GLU A 1 95 ? -4.013 -13.932 2.497 1.00 94.31 95 GLU A O 1
ATOM 776 N N . LEU A 1 96 ? -1.850 -13.482 2.040 1.00 95.44 96 LEU A N 1
ATOM 777 C CA . LEU A 1 96 ? -1.819 -12.181 2.715 1.00 95.44 96 LEU A CA 1
ATOM 778 C C . LEU A 1 96 ? -2.915 -11.247 2.195 1.00 95.44 96 LEU A C 1
ATOM 780 O O . LEU A 1 96 ? -3.553 -10.553 2.988 1.00 95.44 96 LEU A O 1
ATOM 784 N N . VAL A 1 97 ? -3.184 -11.245 0.887 1.00 96.44 97 VAL A N 1
ATOM 785 C CA . VAL A 1 97 ? -4.273 -10.464 0.280 1.00 96.44 97 VAL A CA 1
ATOM 786 C C . VAL A 1 97 ? -5.647 -10.984 0.720 1.00 96.44 97 VAL A C 1
ATOM 788 O O . VAL A 1 97 ? -6.492 -10.184 1.123 1.00 96.44 97 VAL A O 1
ATOM 791 N N . ARG A 1 98 ? -5.866 -12.305 0.733 1.00 95.69 98 ARG A N 1
ATOM 792 C CA . ARG A 1 98 ? -7.174 -12.925 1.036 1.00 95.69 98 ARG A CA 1
ATOM 793 C C . ARG A 1 98 ? -7.589 -12.856 2.503 1.00 95.69 98 ARG A C 1
ATOM 795 O O . ARG A 1 98 ? -8.790 -12.876 2.784 1.00 95.69 98 ARG A O 1
ATOM 802 N N . ILE A 1 99 ? -6.641 -12.792 3.438 1.00 94.56 99 ILE A N 1
ATOM 803 C CA . ILE A 1 99 ? -6.936 -12.746 4.879 1.00 94.56 99 ILE A CA 1
ATOM 804 C C . ILE A 1 99 ? -7.892 -11.582 5.197 1.00 94.56 99 ILE A C 1
ATOM 806 O O . ILE A 1 99 ? -7.609 -10.454 4.802 1.00 94.56 99 ILE A O 1
ATOM 810 N N . PRO A 1 100 ? -9.007 -11.795 5.913 1.00 95.06 100 PRO A N 1
ATOM 811 C CA . PRO A 1 100 ? -9.847 -10.694 6.370 1.00 95.06 100 PRO A CA 1
ATOM 812 C C . PRO A 1 100 ? -9.078 -9.747 7.297 1.00 95.06 100 PRO A C 1
ATOM 814 O O . PRO A 1 100 ? -8.393 -10.182 8.229 1.00 95.06 100 PRO A O 1
ATOM 817 N N . LYS A 1 101 ? -9.203 -8.444 7.044 1.00 94.75 101 LYS A N 1
ATOM 818 C CA . LYS A 1 101 ? -8.546 -7.382 7.814 1.00 94.75 101 LYS A CA 1
ATOM 819 C C . LYS A 1 101 ? -9.557 -6.316 8.200 1.00 94.75 101 LYS A C 1
ATOM 821 O O . LYS A 1 101 ? -10.508 -6.059 7.464 1.00 94.75 101 LYS A O 1
ATOM 826 N N . TYR A 1 102 ? -9.325 -5.657 9.325 1.00 94.06 102 TYR A N 1
ATOM 827 C CA . TYR A 1 102 ? -10.245 -4.668 9.867 1.00 94.06 102 TYR A CA 1
ATOM 828 C C . TYR A 1 102 ? -9.525 -3.369 10.196 1.00 94.06 102 TYR A C 1
ATOM 830 O O . TYR A 1 102 ? -8.489 -3.367 10.858 1.00 94.06 102 TYR A O 1
ATOM 838 N N . VAL A 1 103 ? -10.097 -2.255 9.758 1.00 94.12 103 VAL A N 1
ATOM 839 C CA . VAL A 1 103 ? -9.737 -0.925 10.238 1.00 94.12 103 VAL A CA 1
ATOM 840 C C . VAL A 1 103 ? -10.282 -0.796 11.670 1.00 94.12 103 VAL A C 1
ATOM 842 O O . VAL A 1 103 ? -11.501 -0.913 11.839 1.00 94.12 103 VAL A O 1
ATOM 845 N N . PRO A 1 104 ? -9.426 -0.586 12.693 1.00 91.38 104 PRO A N 1
ATOM 846 C CA . PRO A 1 104 ? -9.855 -0.530 14.088 1.00 91.38 104 PRO A CA 1
ATOM 847 C C . PRO A 1 104 ? -10.911 0.545 14.322 1.00 91.38 104 PRO A C 1
ATOM 849 O O . PRO A 1 104 ? -10.811 1.659 13.796 1.00 91.38 104 PRO A O 1
ATOM 852 N N . ARG A 1 105 ? -11.892 0.271 15.183 1.00 86.62 105 ARG A N 1
ATOM 853 C CA . ARG A 1 105 ? -12.874 1.293 15.552 1.00 86.62 105 ARG A CA 1
ATOM 854 C C . ARG A 1 105 ? -12.196 2.519 16.170 1.00 86.62 105 ARG A C 1
ATOM 856 O O . ARG A 1 105 ? -11.377 2.412 17.079 1.00 86.62 105 ARG A O 1
ATOM 863 N N . GLY A 1 106 ? -12.581 3.707 15.704 1.00 80.19 106 GLY A N 1
ATOM 864 C CA . GLY A 1 106 ? -12.019 4.968 16.195 1.00 80.19 106 GLY A CA 1
ATOM 865 C C . GLY A 1 106 ? -10.577 5.218 15.749 1.00 80.19 106 GLY A C 1
ATOM 866 O O . GLY A 1 106 ? -9.966 6.186 16.209 1.00 80.19 106 GLY A O 1
ATOM 867 N N . SER A 1 107 ? -10.033 4.392 14.844 1.00 80.94 107 SER A N 1
ATOM 868 C CA . SER A 1 107 ? -8.798 4.733 14.152 1.00 80.94 107 SER A CA 1
ATOM 869 C C . SER A 1 107 ? -8.954 6.077 13.449 1.00 80.94 107 SER A C 1
ATOM 871 O O . SER A 1 107 ? -10.061 6.538 13.147 1.00 80.94 107 SER A O 1
ATOM 873 N N . LYS A 1 108 ? -7.819 6.714 13.152 1.00 68.50 108 LYS A N 1
ATOM 874 C CA . LYS A 1 108 ? -7.841 7.866 12.257 1.00 68.50 108 LYS A CA 1
ATOM 875 C C . LYS A 1 108 ? -8.524 7.443 10.966 1.00 68.50 108 LYS A C 1
ATOM 877 O O . LYS A 1 108 ? -8.228 6.388 10.408 1.00 68.50 108 LYS A O 1
ATOM 882 N N . ASP A 1 109 ? -9.453 8.280 10.547 1.00 74.88 109 ASP A N 1
ATOM 883 C CA . ASP A 1 109 ? -10.053 8.191 9.235 1.00 74.88 109 ASP A CA 1
ATOM 884 C C . ASP A 1 109 ? -8.923 8.246 8.188 1.00 74.88 109 ASP A C 1
ATOM 886 O O . ASP A 1 109 ? -8.045 9.113 8.264 1.00 74.88 109 ASP A O 1
ATOM 890 N N . LEU A 1 110 ? -8.914 7.304 7.241 1.00 79.38 110 LEU A N 1
ATOM 891 C CA . LEU A 1 110 ? -7.946 7.268 6.139 1.00 79.38 110 LEU A CA 1
ATOM 892 C C . LEU A 1 110 ? -7.968 8.571 5.322 1.00 79.38 110 LEU A C 1
ATOM 894 O O . LEU A 1 110 ? -6.946 8.939 4.738 1.00 79.38 110 LEU A O 1
ATOM 898 N N . PHE A 1 111 ? -9.087 9.300 5.362 1.00 80.19 111 PHE A N 1
ATOM 899 C CA . PHE A 1 111 ? -9.273 10.610 4.744 1.00 80.19 111 PHE A CA 1
ATOM 900 C C . PHE A 1 111 ? -8.770 11.781 5.606 1.00 80.19 111 PHE A C 1
ATOM 902 O O . PHE A 1 111 ? -8.511 12.866 5.085 1.00 80.19 111 PHE A O 1
ATOM 909 N N . LYS A 1 112 ? -8.547 11.587 6.914 1.00 89.25 112 LYS A N 1
ATOM 910 C CA . LYS A 1 112 ? -7.968 12.608 7.809 1.00 89.25 112 LYS A CA 1
ATOM 911 C C . LYS A 1 112 ? -6.448 12.584 7.742 1.00 89.25 112 LYS A C 1
ATOM 913 O O . LYS A 1 112 ? -5.754 12.146 8.662 1.00 89.25 112 LYS A O 1
ATOM 918 N N . MET A 1 113 ? -5.941 13.068 6.619 1.00 94.31 113 MET A N 1
ATOM 919 C CA . MET A 1 113 ? -4.516 13.146 6.339 1.00 94.31 113 MET A CA 1
ATOM 920 C C . MET A 1 113 ? -3.873 14.362 7.017 1.00 94.31 113 MET A C 1
ATOM 922 O O . MET A 1 113 ? -4.510 15.394 7.226 1.00 94.31 113 MET A O 1
ATOM 926 N N . LYS A 1 114 ? -2.590 14.246 7.352 1.00 95.94 114 LYS A N 1
ATOM 927 C CA . LYS A 1 114 ? -1.763 15.342 7.866 1.00 95.94 114 LYS A CA 1
ATOM 928 C C . LYS A 1 114 ? -0.769 15.786 6.812 1.00 95.94 114 LYS A C 1
ATOM 930 O O . LYS A 1 114 ? -0.244 14.949 6.084 1.00 95.94 114 LYS A O 1
ATOM 935 N N . GLU A 1 115 ? -0.493 17.079 6.766 1.00 97.50 115 GLU A N 1
ATOM 936 C CA . GLU A 1 115 ? 0.591 17.596 5.942 1.00 97.50 115 GLU A CA 1
ATOM 937 C C . GLU A 1 115 ? 1.954 17.159 6.497 1.00 97.50 115 GLU A C 1
ATOM 939 O O . GLU A 1 115 ? 2.215 17.241 7.697 1.00 97.50 115 GLU A O 1
ATOM 944 N N . ASP A 1 116 ? 2.804 16.671 5.601 1.00 97.06 116 ASP A N 1
ATOM 945 C CA . ASP A 1 116 ? 4.172 16.240 5.835 1.00 97.06 116 ASP A CA 1
ATOM 946 C C . ASP A 1 116 ? 4.978 16.410 4.536 1.00 97.06 116 ASP A C 1
ATOM 948 O O . ASP A 1 116 ? 4.744 15.714 3.542 1.00 97.06 116 ASP A O 1
ATOM 952 N N . ASN A 1 117 ? 5.932 17.346 4.543 1.00 95.69 117 ASN A N 1
ATOM 953 C CA . ASN A 1 117 ? 6.872 17.592 3.443 1.00 95.69 117 ASN A CA 1
ATOM 954 C C . ASN A 1 117 ? 6.201 17.805 2.068 1.00 95.69 117 ASN A C 1
ATOM 956 O O . ASN A 1 117 ? 6.604 17.209 1.070 1.00 95.69 117 ASN A O 1
ATOM 960 N N . GLY A 1 118 ? 5.157 18.641 2.002 1.00 96.81 118 GLY A N 1
ATOM 961 C CA . GLY A 1 118 ? 4.437 18.935 0.752 1.00 96.81 118 GLY A CA 1
ATOM 962 C C . GLY A 1 118 ? 3.467 17.837 0.296 1.00 96.81 118 GLY A C 1
ATOM 963 O O . GLY A 1 118 ? 2.933 17.897 -0.815 1.00 96.81 118 GLY A O 1
ATOM 964 N N . HIS A 1 119 ? 3.220 16.843 1.149 1.00 97.62 119 HIS A N 1
ATOM 965 C CA . HIS A 1 119 ? 2.250 15.780 0.925 1.00 97.62 119 HIS A CA 1
ATOM 966 C C . HIS A 1 119 ? 1.257 15.707 2.077 1.00 97.62 119 HIS A C 1
ATOM 968 O O . HIS A 1 119 ? 1.606 15.943 3.225 1.00 97.62 119 HIS A O 1
ATOM 974 N N . LEU A 1 120 ? 0.033 15.292 1.787 1.00 97.56 120 LEU A N 1
ATOM 975 C CA . LEU A 1 120 ? -0.895 14.793 2.787 1.00 97.56 120 LEU A CA 1
ATOM 976 C C . LEU A 1 120 ? -0.612 13.306 3.010 1.00 97.56 120 LEU A C 1
ATOM 978 O O . LEU A 1 120 ? -0.443 12.564 2.040 1.00 97.56 120 LEU A O 1
ATOM 982 N N . ARG A 1 121 ? -0.552 12.857 4.267 1.00 97.50 121 ARG A N 1
ATOM 983 C CA . ARG A 1 121 ? -0.306 11.458 4.645 1.00 97.50 121 ARG A CA 1
ATOM 984 C C . ARG A 1 121 ? -1.251 10.970 5.737 1.00 97.50 121 ARG A C 1
ATOM 986 O O . ARG A 1 121 ? -1.551 11.703 6.678 1.00 97.50 121 ARG A O 1
ATOM 993 N N . SER A 1 122 ? -1.670 9.715 5.645 1.00 96.69 122 SER A N 1
ATOM 994 C CA . SER A 1 122 ? -2.326 8.987 6.736 1.00 96.69 122 SER A CA 1
ATOM 995 C C . SER A 1 122 ? -1.824 7.547 6.770 1.00 96.69 122 SER A C 1
ATOM 997 O O . SER A 1 122 ? -1.319 7.031 5.774 1.00 96.69 122 SER A O 1
ATOM 999 N N . SER A 1 123 ? -1.935 6.895 7.919 1.00 96.31 123 SER A N 1
ATOM 1000 C CA . SER A 1 123 ? -1.688 5.463 8.043 1.00 96.31 123 SER A CA 1
ATOM 1001 C C . SER A 1 123 ? -2.549 4.863 9.142 1.00 96.31 123 SER A C 1
ATOM 1003 O O . SER A 1 123 ? -2.881 5.524 10.133 1.00 96.31 123 SER A O 1
ATOM 1005 N N . VAL A 1 124 ? -2.908 3.598 8.954 1.00 95.62 124 VAL A N 1
ATOM 1006 C CA . VAL A 1 124 ? -3.661 2.808 9.920 1.00 95.62 124 VAL A CA 1
ATOM 1007 C C . VAL A 1 124 ? -3.108 1.388 9.971 1.00 95.62 124 VAL A C 1
ATOM 1009 O O . VAL A 1 124 ? -2.884 0.758 8.937 1.00 95.62 124 VAL A O 1
ATOM 1012 N N . GLU A 1 125 ? -2.873 0.902 11.186 1.00 95.50 125 GLU A N 1
ATOM 1013 C CA . GLU A 1 125 ? -2.617 -0.515 11.443 1.00 95.50 125 GLU A CA 1
ATOM 1014 C C . GLU A 1 125 ? -3.947 -1.268 11.367 1.00 95.50 125 GLU A C 1
ATOM 1016 O O . GLU A 1 125 ? -4.952 -0.820 11.923 1.00 95.50 125 GLU A O 1
ATOM 1021 N N . LEU A 1 126 ? -3.959 -2.396 10.669 1.00 94.88 126 LEU A N 1
ATOM 1022 C CA . LEU A 1 126 ? -5.135 -3.230 10.475 1.00 94.88 126 LEU A CA 1
ATOM 1023 C C . LEU A 1 126 ? -5.107 -4.405 11.450 1.00 94.88 126 LEU A C 1
ATOM 1025 O O . LEU A 1 126 ? -4.067 -5.013 11.699 1.00 94.88 126 LEU A O 1
ATOM 1029 N N . ILE A 1 127 ? -6.280 -4.761 11.956 1.00 92.75 127 ILE A N 1
ATOM 1030 C CA . ILE A 1 127 ? -6.476 -5.944 12.789 1.00 92.75 127 ILE A CA 1
ATOM 1031 C C . ILE A 1 127 ? -6.750 -7.138 11.878 1.00 92.75 127 ILE A C 1
ATOM 1033 O O . ILE A 1 127 ? -7.501 -7.031 10.912 1.00 92.75 127 ILE A O 1
ATOM 1037 N N . SER A 1 128 ? -6.177 -8.290 12.205 1.00 90.81 128 SER A N 1
ATOM 1038 C CA . SER A 1 128 ? -6.469 -9.572 11.566 1.00 90.81 128 SER A CA 1
ATOM 1039 C C . SER A 1 128 ? -6.719 -10.630 12.640 1.00 90.81 128 SER A C 1
ATOM 1041 O O . SER A 1 128 ? -6.264 -10.500 13.775 1.00 90.81 128 SER A O 1
ATOM 1043 N N . ASP A 1 129 ? -7.450 -11.684 12.287 1.00 84.75 129 ASP A N 1
ATOM 1044 C CA . ASP A 1 129 ? -7.640 -12.871 13.123 1.00 84.75 129 ASP A CA 1
ATOM 1045 C C . ASP A 1 129 ? -6.387 -13.768 13.192 1.00 84.75 129 ASP A C 1
ATOM 1047 O O . ASP A 1 129 ? -6.304 -14.676 14.023 1.00 84.75 129 ASP A O 1
ATOM 1051 N N . ARG A 1 130 ? -5.381 -13.507 12.350 1.00 83.12 130 ARG A N 1
ATOM 1052 C CA . ARG A 1 130 ? -4.088 -14.195 12.359 1.00 83.12 130 ARG A CA 1
ATOM 1053 C C . ARG A 1 130 ? -3.139 -13.540 13.363 1.00 83.12 130 ARG A C 1
ATOM 1055 O O . ARG A 1 130 ? -2.597 -12.470 13.110 1.00 83.12 130 ARG A O 1
ATOM 1062 N N . ALA A 1 131 ? -2.885 -14.234 14.474 1.00 66.94 131 ALA A N 1
ATOM 1063 C CA . ALA A 1 131 ? -2.160 -13.720 15.644 1.00 66.94 131 ALA A CA 1
ATOM 1064 C C . ALA A 1 131 ? -0.704 -13.245 15.410 1.00 66.94 131 ALA A C 1
ATOM 1066 O O . ALA A 1 131 ? -0.128 -12.636 16.305 1.00 66.94 131 ALA A O 1
ATOM 1067 N N . ASN A 1 132 ? -0.121 -13.464 14.226 1.00 80.00 132 ASN A N 1
ATOM 1068 C CA . ASN A 1 132 ? 1.293 -13.177 13.945 1.00 80.00 132 ASN A CA 1
ATOM 1069 C C . ASN A 1 132 ? 1.523 -12.274 12.726 1.00 80.00 132 ASN A C 1
ATOM 1071 O O . ASN A 1 132 ? 2.669 -12.086 12.322 1.00 80.00 132 ASN A O 1
ATOM 1075 N N . TYR A 1 133 ? 0.468 -11.730 12.120 1.00 86.19 133 TYR A N 1
ATOM 1076 C CA . TYR A 1 133 ? 0.607 -10.846 10.966 1.00 86.19 133 TYR A CA 1
ATOM 1077 C C . TYR A 1 133 ? 0.297 -9.408 11.354 1.00 86.19 133 TYR A C 1
ATOM 1079 O O . TYR A 1 133 ? -0.761 -9.121 11.911 1.00 86.19 133 TYR A O 1
ATOM 1087 N N . SER A 1 134 ? 1.227 -8.506 11.044 1.00 94.06 134 SER A N 1
ATOM 1088 C CA . SER A 1 134 ? 0.992 -7.069 11.143 1.00 94.06 134 SER A CA 1
ATOM 1089 C C . SER A 1 134 ? 0.716 -6.528 9.755 1.00 94.06 134 SER A C 1
ATOM 1091 O O . SER A 1 134 ? 1.460 -6.802 8.812 1.00 94.06 134 SER A O 1
ATOM 1093 N N . PHE A 1 135 ? -0.347 -5.749 9.636 1.00 97.00 135 PHE A N 1
ATOM 1094 C CA . PHE A 1 135 ? -0.769 -5.167 8.377 1.00 97.00 135 PHE A CA 1
ATOM 1095 C C . PHE A 1 135 ? -0.967 -3.672 8.550 1.00 97.00 135 PHE A C 1
ATOM 1097 O O . PHE A 1 135 ? -1.581 -3.238 9.518 1.00 97.00 135 PHE A O 1
ATOM 1104 N N . LYS A 1 136 ? -0.519 -2.890 7.574 1.00 97.06 136 LYS A N 1
ATOM 1105 C CA . LYS A 1 136 ? -0.628 -1.433 7.594 1.00 97.06 136 LYS A CA 1
ATOM 1106 C C . LYS A 1 136 ? -1.125 -0.940 6.246 1.00 97.06 136 LYS A C 1
ATOM 1108 O O . LYS A 1 136 ? -0.611 -1.349 5.206 1.00 97.06 136 LYS A O 1
ATOM 1113 N N . LEU A 1 137 ? -2.103 -0.040 6.264 1.00 97.69 137 LEU A N 1
ATOM 1114 C CA . LEU A 1 137 ? -2.546 0.696 5.084 1.00 97.69 137 LEU A CA 1
ATOM 1115 C C . LEU A 1 137 ? -2.120 2.154 5.234 1.00 97.69 137 LEU A C 1
ATOM 1117 O O . LEU A 1 137 ? -2.469 2.813 6.211 1.00 97.69 137 LEU A O 1
ATOM 1121 N N . SER A 1 138 ? -1.333 2.653 4.287 1.00 97.56 138 SER A N 1
ATOM 1122 C CA . SER A 1 138 ? -0.827 4.029 4.287 1.00 97.56 138 SER A CA 1
ATOM 1123 C C . SER A 1 138 ? -1.280 4.766 3.039 1.00 97.56 138 SER A C 1
ATOM 1125 O O . SER A 1 138 ? -1.300 4.195 1.954 1.00 97.56 138 SER A O 1
ATOM 1127 N N . THR A 1 139 ? -1.607 6.044 3.169 1.00 97.88 139 THR A N 1
ATOM 1128 C CA . THR A 1 139 ? -2.006 6.908 2.059 1.00 97.88 139 THR A CA 1
ATOM 1129 C C . THR A 1 139 ? -1.069 8.108 1.965 1.00 97.88 139 THR A C 1
ATOM 1131 O O . THR A 1 139 ? -0.602 8.643 2.974 1.00 97.88 139 THR A O 1
ATOM 1134 N N . ARG A 1 140 ? -0.775 8.537 0.736 1.00 97.31 140 ARG A N 1
ATOM 1135 C CA . ARG A 1 140 ? -0.021 9.758 0.418 1.00 97.31 140 ARG A CA 1
ATOM 1136 C C . ARG A 1 140 ? -0.705 10.467 -0.742 1.00 97.31 140 ARG A C 1
ATOM 1138 O O . ARG A 1 140 ? -1.043 9.804 -1.714 1.00 97.31 140 ARG A O 1
ATOM 1145 N N . LYS A 1 141 ? -0.829 11.790 -0.689 1.00 98.00 141 LYS A N 1
ATOM 1146 C CA . LYS A 1 141 ? -1.307 12.633 -1.796 1.00 98.00 141 LYS A CA 1
ATOM 1147 C C . LYS A 1 141 ? -0.447 13.882 -1.896 1.00 98.00 141 LYS A C 1
ATOM 1149 O O . LYS A 1 141 ? -0.166 14.510 -0.879 1.00 98.00 141 LYS A O 1
ATOM 1154 N N . SER A 1 142 ? 0.025 14.224 -3.086 1.00 97.81 142 SER A N 1
ATOM 1155 C CA . SER A 1 142 ? 0.732 15.483 -3.316 1.00 97.81 142 SER A CA 1
ATOM 1156 C C . SER A 1 142 ? -0.219 16.668 -3.140 1.00 97.81 142 SER A C 1
ATOM 1158 O O . SER A 1 142 ? -1.361 16.639 -3.592 1.00 97.81 142 SER A O 1
ATOM 1160 N N . ILE A 1 143 ? 0.248 17.711 -2.446 1.00 97.44 143 ILE A N 1
ATOM 1161 C CA . ILE A 1 143 ? -0.522 18.953 -2.271 1.00 97.44 143 ILE A CA 1
ATOM 1162 C C . ILE A 1 143 ? -0.540 19.756 -3.576 1.00 97.44 143 ILE A C 1
ATOM 1164 O O . ILE A 1 143 ? -1.540 20.386 -3.903 1.00 97.44 143 ILE A O 1
ATOM 1168 N N . LYS A 1 144 ? 0.568 19.724 -4.328 1.00 97.44 144 LYS A N 1
ATOM 1169 C CA . LYS A 1 144 ? 0.707 20.457 -5.594 1.00 97.44 144 LYS A CA 1
ATOM 1170 C C . LYS A 1 144 ? 0.003 19.765 -6.754 1.00 97.44 144 LYS A C 1
ATOM 1172 O O . LYS A 1 144 ? -0.488 20.448 -7.644 1.00 97.44 144 LYS A O 1
ATOM 1177 N N . ASP A 1 145 ? -0.014 18.436 -6.736 1.00 96.81 145 ASP A N 1
ATOM 1178 C CA . ASP A 1 145 ? -0.587 17.617 -7.797 1.00 96.81 145 ASP A CA 1
ATOM 1179 C C . ASP A 1 145 ? -1.536 16.560 -7.208 1.00 96.81 145 ASP A C 1
ATOM 1181 O O . ASP A 1 145 ? -1.102 15.474 -6.829 1.00 96.81 145 ASP A O 1
ATOM 1185 N N . PRO A 1 146 ? -2.837 16.861 -7.077 1.00 95.94 146 PRO A N 1
ATOM 1186 C CA . PRO A 1 146 ? -3.784 15.959 -6.429 1.00 95.94 146 PRO A CA 1
ATOM 1187 C C . PRO A 1 146 ? -3.982 14.603 -7.119 1.00 95.94 146 PRO A C 1
ATOM 1189 O O . PRO A 1 146 ? -4.530 13.705 -6.471 1.00 95.94 146 PRO A O 1
ATOM 1192 N N . VAL A 1 147 ? -3.590 14.450 -8.393 1.00 96.75 147 VAL A N 1
ATOM 1193 C CA . VAL A 1 147 ? -3.633 13.148 -9.085 1.00 96.75 147 VAL A CA 1
ATOM 1194 C C . VAL A 1 147 ? -2.413 12.281 -8.767 1.00 96.75 147 VAL A C 1
ATOM 1196 O O . VAL A 1 147 ? -2.508 11.060 -8.876 1.00 96.75 147 VAL A O 1
ATOM 1199 N N . ASP A 1 148 ? -1.334 12.878 -8.248 1.00 97.12 148 ASP A N 1
ATOM 1200 C CA . ASP A 1 148 ? -0.194 12.159 -7.686 1.00 97.12 148 ASP A CA 1
ATOM 1201 C C . ASP A 1 148 ? -0.501 11.716 -6.246 1.00 97.12 148 ASP A C 1
ATOM 1203 O O . ASP A 1 148 ? -0.288 12.427 -5.252 1.00 97.12 148 ASP A O 1
ATOM 1207 N N . PHE A 1 149 ? -0.997 10.490 -6.128 1.00 97.88 149 PHE A N 1
ATOM 1208 C CA . PHE A 1 149 ? -1.269 9.842 -4.853 1.00 97.88 149 PHE A CA 1
ATOM 1209 C C . PHE A 1 149 ? -0.828 8.379 -4.847 1.00 97.88 149 PHE A C 1
ATOM 1211 O O . PHE A 1 149 ? -0.553 7.775 -5.881 1.00 97.88 149 PHE A O 1
ATOM 1218 N N . SER A 1 150 ? -0.790 7.791 -3.654 1.00 97.88 150 SER A N 1
ATOM 1219 C CA . SER A 1 150 ? -0.566 6.360 -3.471 1.00 97.88 150 SER A CA 1
ATOM 1220 C C . SER A 1 150 ? -1.315 5.825 -2.253 1.00 97.88 150 SER A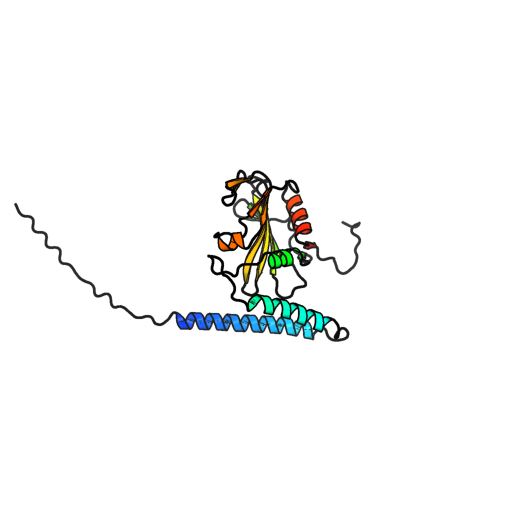 C 1
ATOM 1222 O O . SER A 1 150 ? -1.363 6.499 -1.220 1.00 97.88 150 SER A O 1
ATOM 1224 N N . VAL A 1 151 ? -1.821 4.599 -2.358 1.00 98.38 151 VAL A N 1
ATOM 1225 C CA . VAL A 1 151 ? -2.292 3.760 -1.250 1.00 98.38 151 VAL A CA 1
ATOM 1226 C C . VAL A 1 151 ? -1.354 2.560 -1.163 1.00 98.38 151 VAL A C 1
ATOM 1228 O O . VAL A 1 151 ? -1.168 1.851 -2.147 1.00 98.38 151 VAL A O 1
ATOM 1231 N N . VAL A 1 152 ? -0.723 2.343 -0.016 1.00 98.06 152 VAL A N 1
ATOM 1232 C CA . VAL A 1 152 ? 0.310 1.322 0.190 1.00 98.06 152 VAL A CA 1
ATOM 1233 C C . VAL A 1 152 ? -0.181 0.327 1.225 1.00 98.06 152 VAL A C 1
ATOM 1235 O O . VAL A 1 152 ? -0.497 0.714 2.351 1.00 98.06 152 VAL A O 1
ATOM 1238 N N . PHE A 1 153 ? -0.215 -0.945 0.846 1.00 98.12 153 PHE A N 1
ATOM 1239 C CA . PHE A 1 153 ? -0.508 -2.056 1.733 1.00 98.12 153 PHE A CA 1
ATOM 1240 C C . PHE A 1 153 ? 0.783 -2.788 2.100 1.00 98.12 153 PHE A C 1
ATOM 1242 O O . PHE A 1 153 ? 1.487 -3.322 1.239 1.00 98.12 153 PHE A O 1
ATOM 1249 N N . THR A 1 154 ? 1.091 -2.784 3.392 1.00 97.75 154 THR A N 1
ATOM 1250 C CA . THR A 1 154 ? 2.327 -3.322 3.957 1.00 97.75 154 THR A CA 1
ATOM 1251 C C . THR A 1 154 ? 2.016 -4.492 4.876 1.00 97.75 154 THR A C 1
ATOM 1253 O O . THR A 1 154 ? 1.098 -4.419 5.694 1.00 97.75 154 THR A O 1
ATOM 1256 N N . TYR A 1 155 ? 2.814 -5.546 4.757 1.00 96.44 155 TYR A N 1
ATOM 1257 C CA . TYR A 1 155 ? 2.885 -6.659 5.694 1.00 96.44 155 TYR A CA 1
ATOM 1258 C C . TYR A 1 155 ? 4.194 -6.565 6.479 1.00 96.44 155 TYR A C 1
ATOM 1260 O O . TYR A 1 155 ? 5.232 -6.278 5.883 1.00 96.44 155 TYR A O 1
ATOM 1268 N N . SER A 1 156 ? 4.156 -6.834 7.782 1.00 94.06 156 SER A N 1
ATOM 1269 C CA . SER A 1 156 ? 5.366 -7.006 8.586 1.00 94.06 156 SER A CA 1
ATOM 1270 C C . SER A 1 156 ? 5.428 -8.413 9.164 1.00 94.06 156 SER A C 1
ATOM 1272 O O . SER A 1 156 ? 4.460 -8.881 9.773 1.00 94.06 156 SER A O 1
ATOM 1274 N N . ASP A 1 157 ? 6.574 -9.069 8.982 1.00 90.38 157 ASP A N 1
ATOM 1275 C CA . ASP A 1 157 ? 6.819 -10.399 9.534 1.00 90.38 157 ASP A CA 1
ATOM 1276 C C . ASP A 1 157 ? 7.074 -10.365 11.052 1.00 90.38 157 ASP A C 1
ATOM 1278 O O . ASP A 1 157 ? 7.137 -9.306 11.687 1.00 90.38 157 ASP A O 1
ATOM 1282 N N . ILE A 1 158 ? 7.237 -11.546 11.652 1.00 86.88 158 ILE A N 1
ATOM 1283 C CA . ILE A 1 158 ? 7.484 -11.698 13.094 1.00 86.88 158 ILE A CA 1
ATOM 1284 C C . ILE A 1 158 ? 8.786 -11.032 13.567 1.00 86.88 158 ILE A C 1
ATOM 1286 O O . ILE A 1 158 ? 8.906 -10.701 14.746 1.00 86.88 158 ILE A O 1
ATOM 1290 N N . ASN A 1 159 ? 9.736 -10.806 12.656 1.00 87.94 159 ASN A N 1
ATOM 1291 C CA . ASN A 1 159 ? 11.005 -10.131 12.922 1.00 87.94 159 ASN A CA 1
ATOM 1292 C C . ASN A 1 159 ? 10.901 -8.608 12.708 1.00 87.94 159 ASN A C 1
ATOM 1294 O O . ASN A 1 159 ? 11.887 -7.887 12.873 1.00 87.94 159 ASN A O 1
ATOM 1298 N N . GLY A 1 160 ? 9.719 -8.105 12.335 1.00 89.38 160 GLY A N 1
ATOM 1299 C CA . GLY A 1 160 ? 9.459 -6.697 12.055 1.00 89.38 160 GLY A CA 1
ATOM 1300 C C . GLY A 1 160 ? 9.943 -6.233 10.681 1.00 89.38 160 GLY A C 1
ATOM 1301 O O . GLY A 1 160 ? 10.021 -5.026 10.448 1.00 89.38 160 GLY A O 1
ATOM 1302 N N . ARG A 1 161 ? 10.283 -7.147 9.764 1.00 90.75 161 ARG A N 1
ATOM 1303 C CA . ARG A 1 161 ? 10.656 -6.781 8.391 1.00 90.75 161 ARG A CA 1
ATOM 1304 C C . ARG A 1 161 ? 9.394 -6.404 7.630 1.00 90.75 161 ARG A C 1
ATOM 1306 O O . ARG A 1 161 ? 8.458 -7.194 7.572 1.00 90.75 161 ARG A O 1
ATOM 1313 N N . GLU A 1 162 ? 9.382 -5.212 7.042 1.00 93.31 162 GLU A N 1
ATOM 1314 C CA . GLU A 1 162 ? 8.251 -4.732 6.246 1.00 93.31 162 GLU A CA 1
ATOM 1315 C C . GLU A 1 162 ? 8.399 -5.130 4.772 1.00 93.31 162 GLU A C 1
ATOM 1317 O O . GLU A 1 162 ? 9.484 -5.020 4.194 1.00 93.31 162 GLU A O 1
ATOM 1322 N N . TYR A 1 163 ? 7.287 -5.528 4.160 1.00 94.38 163 TYR A N 1
ATOM 1323 C CA . TYR A 1 163 ? 7.143 -5.848 2.744 1.00 94.38 163 TYR A CA 1
ATOM 1324 C C . TYR A 1 163 ? 5.980 -5.033 2.185 1.00 94.38 163 TYR A C 1
ATOM 1326 O O . TYR A 1 163 ? 4.877 -5.042 2.738 1.00 94.38 163 TYR A O 1
ATOM 1334 N N . ILE A 1 164 ? 6.211 -4.312 1.089 1.00 96.06 164 ILE A N 1
ATOM 1335 C CA . ILE A 1 164 ? 5.131 -3.633 0.370 1.00 96.06 164 ILE A CA 1
ATOM 1336 C C . ILE A 1 164 ? 4.488 -4.665 -0.541 1.00 96.06 164 ILE A C 1
ATOM 1338 O O . ILE A 1 164 ? 5.060 -5.038 -1.556 1.00 96.06 164 ILE A O 1
ATOM 1342 N N . ILE A 1 165 ? 3.307 -5.134 -0.151 1.00 96.69 165 ILE A N 1
ATOM 1343 C CA . ILE A 1 165 ? 2.616 -6.209 -0.858 1.00 96.69 165 ILE A CA 1
ATOM 1344 C C . ILE A 1 165 ? 1.927 -5.666 -2.107 1.00 96.69 165 ILE A C 1
ATOM 1346 O O . ILE A 1 165 ? 2.053 -6.231 -3.192 1.00 96.69 165 ILE A O 1
ATOM 1350 N N . ARG A 1 166 ? 1.223 -4.537 -1.962 1.00 97.25 166 ARG A N 1
ATOM 1351 C CA . ARG A 1 166 ? 0.612 -3.811 -3.080 1.00 97.25 166 ARG A CA 1
ATOM 1352 C C . ARG A 1 166 ? 0.689 -2.307 -2.879 1.00 97.25 166 ARG A C 1
ATOM 1354 O O . ARG A 1 166 ? 0.605 -1.808 -1.754 1.00 97.25 166 ARG A O 1
ATOM 1361 N N . ARG A 1 167 ? 0.791 -1.575 -3.984 1.00 97.75 167 ARG A N 1
ATOM 1362 C CA . ARG A 1 167 ? 0.728 -0.112 -4.020 1.00 97.75 167 ARG A CA 1
ATOM 1363 C C . ARG A 1 167 ? -0.170 0.340 -5.166 1.00 97.75 167 ARG A C 1
ATOM 1365 O O . ARG A 1 167 ? 0.139 0.091 -6.322 1.00 97.75 167 ARG A O 1
ATOM 1372 N N . PHE A 1 168 ? -1.234 1.059 -4.843 1.00 98.06 168 PHE A N 1
ATOM 1373 C CA . PHE A 1 168 ? -2.182 1.638 -5.792 1.00 98.06 168 PHE A CA 1
ATOM 1374 C C . PHE A 1 168 ? -1.806 3.101 -6.008 1.00 98.06 168 PHE A C 1
ATOM 1376 O O . PHE A 1 168 ? -1.962 3.912 -5.096 1.00 98.06 168 PHE A O 1
ATOM 1383 N N . ASN A 1 169 ? -1.265 3.442 -7.173 1.00 97.69 169 ASN A N 1
ATOM 1384 C CA . ASN A 1 169 ? -0.832 4.798 -7.500 1.00 97.69 169 ASN A CA 1
ATOM 1385 C C . ASN A 1 169 ? -1.844 5.505 -8.395 1.00 97.69 169 ASN A C 1
ATOM 1387 O O . ASN A 1 169 ? -2.403 4.884 -9.301 1.00 97.69 169 ASN A O 1
ATOM 1391 N N . GLY A 1 170 ? -2.005 6.807 -8.169 1.00 97.44 170 GLY A N 1
ATOM 1392 C CA . GLY A 1 170 ? -2.595 7.727 -9.135 1.00 97.44 170 GLY A CA 1
ATOM 1393 C C . GLY A 1 170 ? -1.649 8.031 -10.298 1.00 97.44 170 GLY A C 1
ATOM 1394 O O . GLY A 1 170 ? -0.623 7.368 -10.476 1.00 97.44 170 GLY A O 1
ATOM 1395 N N . ASP A 1 171 ? -1.999 9.039 -11.091 1.00 95.06 171 ASP A N 1
ATOM 1396 C CA . ASP A 1 171 ? -1.144 9.502 -12.181 1.00 95.06 171 ASP A CA 1
ATOM 1397 C C . ASP A 1 171 ? -0.053 10.424 -11.632 1.00 95.06 171 ASP A C 1
ATOM 1399 O O . ASP A 1 171 ? -0.339 11.497 -11.110 1.00 95.06 171 ASP A O 1
ATOM 1403 N N . HIS A 1 172 ? 1.203 10.001 -11.748 1.00 89.81 172 HIS A N 1
ATOM 1404 C CA . HIS A 1 172 ? 2.373 10.807 -11.381 1.00 89.81 172 HIS A CA 1
ATOM 1405 C C . HIS A 1 172 ? 3.325 11.006 -12.566 1.00 89.81 172 HIS A C 1
ATOM 1407 O O . HIS A 1 172 ? 4.518 11.267 -12.402 1.00 89.81 172 HIS A O 1
ATOM 1413 N N . GLY A 1 173 ? 2.782 10.908 -13.783 1.00 87.88 173 GLY A N 1
ATOM 1414 C CA . GLY A 1 173 ? 3.518 11.019 -15.032 1.00 87.88 173 GLY A CA 1
ATOM 1415 C C . GLY A 1 173 ? 4.010 9.673 -15.563 1.00 87.88 173 GLY A C 1
ATOM 1416 O O . GLY A 1 173 ? 3.592 8.598 -15.136 1.00 87.88 173 GLY A O 1
ATOM 1417 N N . ARG A 1 174 ? 4.908 9.728 -16.556 1.00 83.88 174 ARG A N 1
ATOM 1418 C CA . ARG A 1 174 ? 5.410 8.520 -17.224 1.00 83.88 174 ARG A CA 1
ATOM 1419 C C . ARG A 1 174 ? 6.343 7.741 -16.309 1.00 83.88 174 ARG A C 1
ATOM 1421 O O . ARG A 1 174 ? 7.473 8.162 -16.060 1.00 83.88 174 ARG A O 1
ATOM 1428 N N . HIS A 1 175 ? 5.919 6.547 -15.921 1.00 76.25 175 HIS A N 1
ATOM 1429 C CA . HIS A 1 175 ? 6.768 5.595 -15.229 1.00 76.25 175 HIS A CA 1
ATOM 1430 C C . HIS A 1 175 ? 7.380 4.622 -16.237 1.00 76.25 175 HIS A C 1
ATOM 1432 O O . HIS A 1 175 ? 6.673 3.871 -16.905 1.00 76.25 175 HIS A O 1
ATOM 1438 N N . TYR A 1 176 ? 8.710 4.611 -16.348 1.00 79.31 176 TYR A N 1
ATOM 1439 C CA . TYR A 1 176 ? 9.403 3.568 -17.103 1.00 79.31 176 TYR A CA 1
ATOM 1440 C C . TYR A 1 176 ? 9.487 2.288 -16.270 1.00 79.31 176 TYR A C 1
ATOM 1442 O O . TYR A 1 176 ? 10.015 2.312 -15.154 1.00 79.31 176 TYR A O 1
ATOM 1450 N N . TYR A 1 177 ? 8.976 1.187 -16.811 1.00 72.81 177 TYR A N 1
ATOM 1451 C CA . TYR A 1 177 ? 9.055 -0.134 -16.212 1.00 72.81 177 TYR A CA 1
ATOM 1452 C C . TYR A 1 177 ? 10.121 -0.961 -16.933 1.00 72.81 177 TYR A C 1
ATOM 1454 O O . TYR A 1 177 ? 9.961 -1.353 -18.092 1.00 72.81 177 TYR A O 1
ATOM 1462 N N . LYS A 1 178 ? 11.236 -1.194 -16.232 1.00 69.19 178 LYS A N 1
ATOM 1463 C CA . LYS A 1 178 ? 12.458 -1.771 -16.804 1.00 69.19 178 LYS A CA 1
ATOM 1464 C C . LYS A 1 178 ? 12.259 -3.209 -17.293 1.00 69.19 178 LYS A C 1
ATOM 1466 O O . LYS A 1 178 ? 12.781 -3.546 -18.350 1.00 69.19 178 LYS A O 1
ATOM 1471 N N . ASN A 1 179 ? 11.480 -4.023 -16.578 1.00 66.81 179 ASN A N 1
ATOM 1472 C CA . ASN A 1 179 ? 11.396 -5.468 -16.833 1.00 66.81 179 ASN A CA 1
ATOM 1473 C C . ASN A 1 179 ? 10.690 -5.777 -18.158 1.00 66.81 179 ASN A C 1
ATOM 1475 O O . ASN A 1 179 ? 11.076 -6.701 -18.862 1.00 66.81 179 ASN A O 1
ATOM 1479 N N . THR A 1 180 ? 9.688 -4.977 -18.536 1.00 67.56 180 THR A N 1
ATOM 1480 C CA . THR A 1 180 ? 8.976 -5.134 -19.817 1.00 67.56 180 THR A CA 1
ATOM 1481 C C . THR A 1 180 ? 9.334 -4.047 -20.829 1.00 67.56 180 THR A C 1
ATOM 1483 O O . THR A 1 180 ? 8.660 -3.929 -21.849 1.00 67.56 180 THR A O 1
ATOM 1486 N N . ASN A 1 181 ? 10.334 -3.206 -20.530 1.00 77.75 181 ASN A N 1
ATOM 1487 C CA . ASN A 1 181 ? 10.766 -2.083 -21.365 1.00 77.75 181 ASN A CA 1
ATOM 1488 C C . ASN A 1 181 ? 9.598 -1.197 -21.859 1.00 77.75 181 ASN A C 1
ATOM 1490 O O . ASN A 1 181 ? 9.566 -0.783 -23.019 1.00 77.75 181 ASN A O 1
ATOM 1494 N N . ARG A 1 182 ? 8.609 -0.935 -20.991 1.00 82.06 182 ARG A N 1
ATOM 1495 C CA . ARG A 1 182 ? 7.390 -0.182 -21.338 1.00 82.06 182 ARG A CA 1
ATOM 1496 C C . ARG A 1 182 ? 7.233 1.059 -20.475 1.00 82.06 182 ARG A C 1
ATOM 1498 O O . ARG A 1 182 ? 7.751 1.120 -19.362 1.00 82.06 182 ARG A O 1
ATOM 1505 N N . TYR A 1 183 ? 6.478 2.024 -20.980 1.00 85.44 183 TYR A N 1
ATOM 1506 C CA . TYR A 1 183 ? 6.028 3.164 -20.193 1.00 85.44 183 TYR A CA 1
ATOM 1507 C C . TYR A 1 183 ? 4.598 2.931 -19.739 1.00 85.44 183 TYR A C 1
ATOM 1509 O O . TYR A 1 183 ? 3.772 2.485 -20.528 1.00 85.44 183 TYR A O 1
ATOM 1517 N N . ILE A 1 184 ? 4.351 3.247 -18.476 1.00 87.19 184 ILE A N 1
ATOM 1518 C CA . ILE A 1 184 ? 3.034 3.270 -17.854 1.00 87.19 184 ILE A CA 1
ATOM 1519 C C . ILE A 1 184 ? 2.671 4.735 -17.633 1.00 87.19 184 ILE A C 1
ATOM 1521 O O . ILE A 1 184 ? 3.509 5.518 -17.169 1.00 87.19 184 ILE A O 1
ATOM 1525 N N . SER A 1 185 ? 1.447 5.111 -17.990 1.00 89.94 185 SER A N 1
ATOM 1526 C CA . SER A 1 185 ? 0.904 6.451 -17.754 1.00 89.94 185 SER A CA 1
ATOM 1527 C C . SER A 1 185 ? -0.462 6.338 -17.099 1.00 89.94 185 SER A C 1
ATOM 1529 O O . SER A 1 185 ? -1.249 5.469 -17.464 1.00 89.94 185 SER A O 1
ATOM 1531 N N . GLY A 1 186 ? -0.772 7.243 -16.172 1.00 94.88 186 GLY A N 1
ATOM 1532 C CA . GLY A 1 186 ? -2.029 7.175 -15.438 1.00 94.88 186 GLY A CA 1
ATOM 1533 C C . GLY A 1 186 ? -1.984 6.235 -14.227 1.00 94.88 186 GLY A C 1
ATOM 1534 O O . GLY A 1 186 ? -0.907 5.798 -13.798 1.00 94.88 186 GLY A O 1
ATOM 1535 N N . PRO A 1 187 ? -3.159 5.938 -13.647 1.00 97.50 187 PRO A N 1
ATOM 1536 C CA . PRO A 1 187 ? -3.278 5.066 -12.488 1.00 97.50 187 PRO A CA 1
ATOM 1537 C C . PRO A 1 187 ? -2.747 3.655 -12.757 1.00 97.50 187 PRO A C 1
ATOM 1539 O O . PRO A 1 187 ? -2.965 3.069 -13.818 1.00 97.50 187 PRO A O 1
ATOM 1542 N N . HIS A 1 188 ? -2.046 3.094 -11.777 1.00 96.81 188 HIS A N 1
ATOM 1543 C CA . HIS A 1 188 ? -1.450 1.763 -11.886 1.00 96.81 188 HIS A CA 1
ATOM 1544 C C . HIS A 1 188 ? -1.209 1.134 -10.516 1.00 96.81 188 HIS A C 1
ATOM 1546 O O . HIS A 1 188 ? -1.082 1.824 -9.501 1.00 96.81 188 HIS A O 1
ATOM 1552 N N . ILE A 1 189 ? -1.108 -0.191 -10.497 1.00 96.25 189 ILE A N 1
ATOM 1553 C CA . ILE A 1 189 ? -0.931 -0.994 -9.290 1.00 96.25 189 ILE A CA 1
ATOM 1554 C C . ILE A 1 189 ? 0.424 -1.683 -9.363 1.00 96.25 189 ILE A C 1
ATOM 1556 O O . ILE A 1 189 ? 0.681 -2.406 -10.323 1.00 96.25 189 ILE A O 1
ATOM 1560 N N . HIS A 1 190 ? 1.267 -1.474 -8.352 1.00 94.75 190 HIS A N 1
ATOM 1561 C CA . HIS A 1 190 ? 2.466 -2.281 -8.139 1.00 94.75 190 HIS A CA 1
ATOM 1562 C C . HIS A 1 190 ? 2.153 -3.466 -7.227 1.00 94.75 190 HIS A C 1
ATOM 1564 O O . HIS A 1 190 ? 1.465 -3.289 -6.217 1.00 94.75 190 HIS A O 1
ATOM 1570 N N . THR A 1 191 ? 2.699 -4.636 -7.546 1.00 93.88 191 THR A N 1
ATOM 1571 C CA . THR A 1 191 ? 2.564 -5.867 -6.754 1.00 93.88 191 THR A CA 1
ATOM 1572 C C . THR A 1 191 ? 3.940 -6.478 -6.500 1.00 93.88 191 THR A C 1
ATOM 1574 O O . THR A 1 191 ? 4.818 -6.436 -7.363 1.00 93.88 191 THR A O 1
ATOM 1577 N N . ILE A 1 192 ? 4.145 -7.010 -5.295 1.00 94.00 192 ILE A N 1
ATOM 1578 C CA . ILE A 1 192 ? 5.328 -7.817 -4.978 1.00 94.00 192 ILE A CA 1
ATOM 1579 C C . ILE A 1 192 ? 5.249 -9.176 -5.683 1.00 94.00 192 ILE A C 1
ATOM 1581 O O . ILE A 1 192 ? 4.201 -9.816 -5.665 1.00 94.00 192 ILE A O 1
ATOM 1585 N N . THR A 1 193 ? 6.357 -9.631 -6.264 1.00 91.25 193 THR A N 1
ATOM 1586 C CA . THR A 1 193 ? 6.489 -10.984 -6.836 1.00 91.25 193 THR A CA 1
ATOM 1587 C C . THR A 1 193 ? 7.807 -11.620 -6.415 1.00 91.25 193 THR A C 1
ATOM 1589 O O . THR A 1 193 ? 8.740 -10.920 -6.005 1.00 91.25 193 THR A O 1
ATOM 1592 N N . GLU A 1 194 ? 7.918 -12.943 -6.482 1.00 91.06 194 GLU A N 1
ATOM 1593 C CA . GLU A 1 194 ? 9.166 -13.671 -6.238 1.00 91.06 194 GLU A CA 1
ATOM 1594 C C . GLU A 1 194 ? 10.265 -13.168 -7.172 1.00 91.06 194 GLU A C 1
ATOM 1596 O O . GLU A 1 194 ? 11.357 -12.815 -6.721 1.00 91.06 194 GLU A O 1
ATOM 1601 N N . ALA A 1 195 ? 9.958 -13.058 -8.468 1.00 88.81 195 ALA A N 1
ATOM 1602 C CA . ALA A 1 195 ? 10.893 -12.560 -9.472 1.00 88.81 195 ALA A CA 1
ATOM 1603 C C . ALA A 1 195 ? 11.369 -11.134 -9.147 1.00 88.81 195 ALA A C 1
ATOM 1605 O O . ALA A 1 195 ? 12.569 -10.854 -9.178 1.00 88.81 195 ALA A O 1
ATOM 1606 N N . ALA A 1 196 ? 10.451 -10.243 -8.748 1.00 85.94 196 ALA A N 1
ATOM 1607 C CA . ALA A 1 196 ? 10.797 -8.876 -8.369 1.00 85.94 196 ALA A CA 1
ATOM 1608 C C . ALA A 1 196 ? 11.759 -8.822 -7.170 1.00 85.94 196 ALA A C 1
ATOM 1610 O O . ALA A 1 196 ? 12.723 -8.053 -7.181 1.00 85.94 196 ALA A O 1
ATOM 1611 N N . GLN A 1 197 ? 11.524 -9.656 -6.156 1.00 90.81 197 GLN A N 1
ATOM 1612 C CA . GLN A 1 197 ? 12.353 -9.717 -4.951 1.00 90.81 197 GLN A CA 1
ATOM 1613 C C . GLN A 1 197 ? 13.748 -10.300 -5.215 1.00 90.81 197 GLN A C 1
ATOM 1615 O O . GLN A 1 197 ? 14.697 -9.915 -4.530 1.00 90.81 197 GLN A O 1
ATOM 1620 N N . LYS A 1 198 ? 13.881 -11.210 -6.189 1.00 89.12 198 LYS A N 1
ATOM 1621 C CA . LYS A 1 198 ? 15.161 -11.815 -6.599 1.00 89.12 198 LYS A CA 1
ATOM 1622 C C . LYS A 1 198 ? 16.025 -10.850 -7.400 1.00 89.12 198 LYS A C 1
ATOM 1624 O O . LYS A 1 198 ? 17.231 -10.765 -7.182 1.00 89.12 198 LYS A O 1
ATOM 1629 N N . GLU A 1 199 ? 15.412 -10.121 -8.325 1.00 81.62 199 GLU A N 1
ATOM 1630 C CA . GLU A 1 199 ? 16.140 -9.342 -9.327 1.00 81.62 199 GLU A CA 1
ATOM 1631 C C . GLU A 1 199 ? 16.438 -7.896 -8.899 1.00 81.62 199 GLU A C 1
ATOM 1633 O O . GLU A 1 199 ? 17.402 -7.301 -9.389 1.00 81.62 199 GLU A O 1
ATOM 1638 N N . TYR A 1 200 ? 15.643 -7.302 -7.997 1.00 67.62 200 TYR A N 1
ATOM 1639 C CA . TYR A 1 200 ? 15.679 -5.854 -7.761 1.00 67.62 200 TYR A CA 1
ATOM 1640 C C . TYR A 1 200 ? 15.832 -5.446 -6.291 1.00 67.62 200 TYR A C 1
ATOM 1642 O O . TYR A 1 200 ? 15.442 -6.123 -5.347 1.00 67.62 200 TYR A O 1
ATOM 1650 N N . HIS A 1 201 ? 16.340 -4.226 -6.087 1.00 69.12 201 HIS A N 1
ATOM 1651 C CA . HIS A 1 201 ? 16.370 -3.565 -4.777 1.00 69.12 201 HIS A CA 1
ATOM 1652 C C . HIS A 1 201 ? 15.021 -2.917 -4.388 1.00 69.12 201 HIS A C 1
ATOM 1654 O O . HIS A 1 201 ? 14.974 -2.079 -3.483 1.00 69.12 201 HIS A O 1
ATOM 1660 N N . LYS A 1 202 ? 13.911 -3.264 -5.042 1.00 75.19 202 LYS A N 1
ATOM 1661 C CA . LYS A 1 202 ? 12.545 -2.844 -4.686 1.00 75.19 202 LYS A CA 1
ATOM 1662 C C . LYS A 1 202 ? 11.630 -4.053 -4.807 1.00 75.19 202 LYS A C 1
ATOM 1664 O O . LYS A 1 202 ? 11.826 -4.855 -5.707 1.00 75.19 202 LYS A O 1
ATOM 1669 N N . ASP A 1 203 ? 10.689 -4.179 -3.886 1.00 73.00 203 ASP A N 1
ATOM 1670 C CA . ASP A 1 203 ? 9.969 -5.439 -3.696 1.00 73.00 203 ASP A CA 1
ATOM 1671 C C . ASP A 1 203 ? 8.800 -5.513 -4.683 1.00 73.00 203 ASP A C 1
ATOM 1673 O O . ASP A 1 203 ? 8.562 -6.531 -5.319 1.00 73.00 203 ASP A O 1
ATOM 1677 N N . GLU A 1 204 ? 8.146 -4.377 -4.899 1.00 74.56 204 GLU A N 1
ATOM 1678 C CA . GLU A 1 204 ? 7.003 -4.190 -5.776 1.00 74.56 204 GLU A CA 1
ATOM 1679 C C . GLU A 1 204 ? 7.416 -3.568 -7.120 1.00 74.56 204 GLU A C 1
ATOM 1681 O O . GLU A 1 204 ? 7.111 -2.416 -7.404 1.00 74.56 204 GLU A O 1
ATOM 1686 N N . THR A 1 205 ? 8.194 -4.281 -7.945 1.00 78.19 205 THR A N 1
ATOM 1687 C CA . THR A 1 205 ? 8.585 -3.730 -9.263 1.00 78.19 205 THR A CA 1
ATOM 1688 C C . THR A 1 205 ? 7.538 -3.933 -10.344 1.00 78.19 205 THR A C 1
ATOM 1690 O O . THR A 1 205 ? 7.485 -3.122 -11.264 1.00 78.19 205 THR A O 1
ATOM 1693 N N . GLU A 1 206 ? 6.714 -4.978 -10.262 1.00 84.25 206 GLU A N 1
ATOM 1694 C CA . GLU A 1 206 ? 5.706 -5.253 -11.282 1.00 84.25 206 GLU A CA 1
ATOM 1695 C C . GLU A 1 206 ? 4.538 -4.284 -11.183 1.00 84.25 206 GLU A C 1
ATOM 1697 O O . GLU A 1 206 ? 3.848 -4.256 -10.169 1.00 84.25 206 GLU A O 1
ATOM 1702 N N . ALA A 1 207 ? 4.309 -3.525 -12.258 1.00 90.06 207 ALA A N 1
ATOM 1703 C CA . ALA A 1 207 ? 3.262 -2.519 -12.346 1.00 90.06 207 ALA A CA 1
ATOM 1704 C C . ALA A 1 207 ? 2.295 -2.794 -13.502 1.00 90.06 207 ALA A C 1
ATOM 1706 O O . ALA A 1 207 ? 2.720 -3.050 -14.636 1.00 90.06 207 ALA A O 1
ATOM 1707 N N . VAL A 1 208 ? 0.996 -2.669 -13.229 1.00 92.19 208 VAL A N 1
ATOM 1708 C CA . VAL A 1 208 ? -0.092 -2.851 -14.201 1.00 92.19 208 VAL A CA 1
ATOM 1709 C C . VAL A 1 208 ? -0.982 -1.609 -14.218 1.00 92.19 208 VAL A C 1
ATOM 1711 O O . VAL A 1 208 ? -1.402 -1.136 -13.163 1.00 92.19 208 VAL A O 1
ATOM 1714 N N . GLU A 1 209 ? -1.246 -1.070 -15.411 1.00 94.62 209 GLU A N 1
ATOM 1715 C CA . GLU A 1 209 ? -2.197 0.032 -15.622 1.00 94.62 209 GLU A CA 1
ATOM 1716 C C . GLU A 1 209 ? -3.604 -0.354 -15.164 1.00 94.62 209 GLU A C 1
ATOM 1718 O O . GLU A 1 209 ? -4.004 -1.514 -15.255 1.00 94.62 209 GLU A O 1
ATOM 1723 N N . THR A 1 210 ? -4.368 0.620 -14.676 1.00 96.38 210 THR A N 1
ATOM 1724 C CA . THR A 1 210 ? -5.743 0.387 -14.236 1.00 96.38 210 THR A CA 1
ATOM 1725 C C . THR A 1 210 ? -6.643 1.576 -14.534 1.00 96.38 210 THR A C 1
ATOM 1727 O O . THR A 1 210 ? -6.231 2.733 -14.486 1.00 96.38 210 THR A O 1
ATOM 1730 N N . ASP A 1 211 ? -7.903 1.278 -14.818 1.00 97.12 211 ASP A N 1
ATOM 1731 C CA . ASP A 1 211 ? -8.994 2.236 -14.973 1.00 97.12 211 ASP A CA 1
ATOM 1732 C C . ASP A 1 211 ? -9.982 2.199 -13.793 1.00 97.12 211 ASP A C 1
ATOM 1734 O O . ASP A 1 211 ? -10.937 2.977 -13.761 1.00 97.12 211 ASP A O 1
ATOM 1738 N N . GLN A 1 212 ? -9.738 1.324 -12.810 1.00 98.25 212 GLN A N 1
ATOM 1739 C CA . GLN A 1 212 ? -10.649 1.049 -11.695 1.00 98.25 212 GLN A CA 1
ATOM 1740 C C . GLN A 1 212 ? -10.759 2.209 -10.699 1.00 98.25 212 GLN A C 1
ATOM 1742 O O . GLN A 1 212 ? -11.701 2.268 -9.912 1.00 98.25 212 GLN A O 1
ATOM 1747 N N . TYR A 1 213 ? -9.803 3.136 -10.722 1.00 98.31 213 TYR A N 1
ATOM 1748 C CA . TYR A 1 213 ? -9.816 4.339 -9.904 1.00 98.31 213 TYR A CA 1
ATOM 1749 C C . TYR A 1 213 ? -9.054 5.472 -10.597 1.00 98.31 213 TYR A C 1
ATOM 1751 O O . TYR A 1 213 ? -8.132 5.243 -11.377 1.00 98.31 213 TYR A O 1
ATOM 1759 N N . LYS A 1 214 ? -9.435 6.715 -10.296 1.00 97.19 214 LYS A N 1
ATOM 1760 C CA . LYS A 1 214 ? -8.775 7.940 -10.787 1.00 97.19 214 LYS A CA 1
ATOM 1761 C C . LYS A 1 214 ? -8.472 8.941 -9.676 1.00 97.19 214 LYS A C 1
ATOM 1763 O O . LYS A 1 214 ? -7.672 9.849 -9.880 1.00 97.19 214 LYS A O 1
ATOM 1768 N N . THR A 1 215 ? -9.094 8.783 -8.509 1.00 97.50 215 THR A N 1
ATOM 1769 C CA . THR A 1 215 ? -8.861 9.620 -7.327 1.00 97.50 215 THR A CA 1
ATOM 1770 C C . THR A 1 215 ? -8.349 8.783 -6.158 1.00 97.50 215 THR A C 1
ATOM 1772 O O . THR A 1 215 ? -8.472 7.556 -6.161 1.00 97.50 215 THR A O 1
ATOM 1775 N N . LEU A 1 216 ? -7.786 9.447 -5.143 1.00 97.69 216 LEU A N 1
ATOM 1776 C CA . LEU A 1 216 ? -7.320 8.776 -3.929 1.00 97.69 216 LEU A CA 1
ATOM 1777 C C . LEU A 1 216 ? -8.463 8.023 -3.239 1.00 97.69 216 LEU A C 1
ATOM 1779 O O . LEU A 1 216 ? -8.266 6.915 -2.757 1.00 97.69 216 LEU A O 1
ATOM 1783 N N . GLU A 1 217 ? -9.648 8.621 -3.192 1.00 96.69 217 GLU A N 1
ATOM 1784 C CA . GLU A 1 217 ? -10.814 8.069 -2.511 1.00 96.69 217 GLU A CA 1
ATOM 1785 C C . GLU A 1 217 ? -11.269 6.770 -3.181 1.00 96.69 217 GLU A C 1
ATOM 1787 O O . GLU A 1 217 ? -11.385 5.742 -2.515 1.00 96.69 217 GLU A O 1
ATOM 1792 N N . GLN A 1 218 ? -11.374 6.777 -4.513 1.00 97.69 218 GLN A N 1
ATOM 1793 C CA . GLN A 1 218 ? -11.654 5.574 -5.300 1.00 97.69 218 GLN A CA 1
ATOM 1794 C C . GLN A 1 218 ? -10.566 4.507 -5.125 1.00 97.69 218 GLN A C 1
ATOM 1796 O O . GLN A 1 218 ? -10.869 3.320 -5.043 1.00 97.69 218 GLN A O 1
ATOM 1801 N N . ALA A 1 219 ? -9.294 4.911 -5.043 1.00 98.31 219 ALA A N 1
ATOM 1802 C CA . ALA A 1 219 ? -8.190 3.980 -4.834 1.00 98.31 219 ALA A CA 1
ATOM 1803 C C . ALA A 1 219 ? -8.221 3.341 -3.439 1.00 98.31 219 ALA A C 1
ATOM 1805 O O . ALA A 1 219 ? -7.897 2.164 -3.312 1.00 98.31 219 ALA A O 1
ATOM 1806 N N . ILE A 1 220 ? -8.623 4.084 -2.400 1.00 97.56 220 ILE A N 1
ATOM 1807 C CA . ILE A 1 220 ? -8.816 3.545 -1.046 1.00 97.56 220 ILE A CA 1
ATOM 1808 C C . ILE A 1 220 ? -9.948 2.518 -1.055 1.00 97.56 220 ILE A C 1
ATOM 1810 O O . ILE A 1 220 ? -9.745 1.405 -0.577 1.00 97.56 220 ILE A O 1
ATOM 1814 N N . GLU A 1 221 ? -11.106 2.847 -1.630 1.00 96.75 221 GLU A N 1
ATOM 1815 C CA . GLU A 1 221 ? -12.244 1.922 -1.726 1.00 96.75 221 GLU A CA 1
ATOM 1816 C C . GLU A 1 221 ? -11.881 0.651 -2.502 1.00 96.75 221 GLU A C 1
ATOM 1818 O O . GLU A 1 221 ? -12.142 -0.467 -2.045 1.00 96.75 221 GLU A O 1
ATOM 1823 N N . PHE A 1 222 ? -11.217 0.815 -3.650 1.00 98.19 222 PHE A N 1
ATOM 1824 C CA . PHE A 1 222 ? -10.743 -0.297 -4.465 1.00 98.19 222 PHE A CA 1
ATOM 1825 C C . PHE A 1 222 ? -9.736 -1.163 -3.702 1.00 98.19 222 PHE A C 1
ATOM 1827 O O . PHE A 1 222 ? -9.897 -2.381 -3.644 1.00 98.19 222 PHE A O 1
ATOM 1834 N N . ALA A 1 223 ? -8.743 -0.547 -3.052 1.00 98.12 223 ALA A N 1
ATOM 1835 C CA . ALA A 1 223 ? -7.757 -1.252 -2.240 1.00 98.12 223 ALA A CA 1
ATOM 1836 C C . ALA A 1 223 ? -8.414 -2.010 -1.082 1.00 98.12 223 ALA A C 1
ATOM 1838 O O . ALA A 1 223 ? -8.062 -3.159 -0.831 1.00 98.12 223 ALA A O 1
ATOM 1839 N N . MET A 1 224 ? -9.386 -1.409 -0.391 1.00 97.06 224 MET A N 1
ATOM 1840 C CA . MET A 1 224 ? -10.089 -2.070 0.707 1.00 97.06 224 MET A CA 1
ATOM 1841 C C . MET A 1 224 ? -10.834 -3.317 0.231 1.00 97.06 224 MET A C 1
ATOM 1843 O O . MET A 1 224 ? -10.712 -4.374 0.849 1.00 97.06 224 MET A O 1
ATOM 1847 N N . LYS A 1 225 ? -11.546 -3.224 -0.896 1.00 97.62 225 LYS A N 1
ATOM 1848 C CA . LYS A 1 225 ? -12.231 -4.370 -1.504 1.00 97.62 225 LYS A CA 1
ATOM 1849 C C . LYS A 1 225 ? -11.245 -5.465 -1.916 1.00 97.62 225 LYS A C 1
ATOM 1851 O O . LYS A 1 225 ? -11.431 -6.621 -1.547 1.00 97.62 225 LYS A O 1
ATOM 1856 N N . GLU A 1 226 ? -10.205 -5.093 -2.655 1.00 97.81 226 GLU A N 1
ATOM 1857 C CA . GLU A 1 226 ? -9.217 -6.016 -3.220 1.00 97.81 226 GLU A CA 1
ATOM 1858 C C . GLU A 1 226 ? -8.402 -6.741 -2.138 1.00 97.81 226 GLU A C 1
ATOM 1860 O O . GLU A 1 226 ? -8.064 -7.912 -2.281 1.00 97.81 226 GLU A O 1
ATOM 1865 N N . LEU A 1 227 ? -8.113 -6.064 -1.024 1.00 97.81 227 LEU A N 1
ATOM 1866 C CA . LEU A 1 227 ? -7.293 -6.581 0.077 1.00 97.81 227 LEU A CA 1
ATOM 1867 C C . LEU A 1 227 ? -8.113 -7.197 1.222 1.00 97.81 227 LEU A C 1
ATOM 1869 O O . LEU A 1 227 ? -7.563 -7.453 2.302 1.00 97.81 227 LEU A O 1
ATOM 1873 N N . ASN A 1 228 ? -9.420 -7.392 1.004 1.00 96.94 228 ASN A N 1
ATOM 1874 C CA . ASN A 1 228 ? -10.385 -7.894 1.986 1.00 96.94 228 ASN A CA 1
ATOM 1875 C C . ASN A 1 228 ? -10.340 -7.123 3.323 1.00 96.94 228 ASN A C 1
ATOM 1877 O O . ASN A 1 228 ? -10.359 -7.708 4.410 1.00 96.94 228 ASN A O 1
ATOM 1881 N N . ILE A 1 229 ? -10.250 -5.794 3.232 1.00 95.94 229 ILE A N 1
ATOM 1882 C CA . ILE A 1 229 ? -10.247 -4.871 4.367 1.00 95.94 229 ILE A CA 1
ATOM 1883 C C . ILE A 1 229 ? -11.664 -4.342 4.574 1.00 95.94 229 ILE A C 1
ATOM 1885 O O . ILE A 1 229 ? -12.318 -3.871 3.645 1.00 95.94 229 ILE A O 1
ATOM 1889 N N . ARG A 1 230 ? -12.130 -4.375 5.819 1.00 94.19 230 ARG A N 1
ATOM 1890 C CA . ARG A 1 230 ? -13.435 -3.850 6.233 1.00 94.19 230 ARG A CA 1
ATOM 1891 C C . ARG A 1 230 ? -13.256 -2.878 7.387 1.00 94.19 230 ARG A C 1
ATOM 1893 O O . ARG A 1 230 ? -12.232 -2.896 8.061 1.00 94.19 230 ARG A O 1
ATOM 1900 N N . TYR A 1 231 ? -14.243 -2.036 7.647 1.00 90.88 231 TYR A N 1
ATOM 1901 C CA . TYR A 1 231 ? -14.299 -1.366 8.943 1.00 90.88 231 TYR A CA 1
ATOM 1902 C C . TYR A 1 231 ? -14.724 -2.380 10.005 1.00 90.88 231 TYR A C 1
ATOM 1904 O O . TYR A 1 231 ? -15.560 -3.243 9.735 1.00 90.88 231 TYR A O 1
ATOM 1912 N N . GLU A 1 232 ? -14.131 -2.308 11.196 1.00 84.38 232 GLU A N 1
ATOM 1913 C CA . GLU A 1 232 ? -14.615 -3.092 12.328 1.00 84.38 232 GLU A CA 1
ATOM 1914 C C . GLU A 1 232 ? -16.068 -2.692 12.624 1.00 84.38 232 GLU A C 1
ATOM 1916 O O . GLU A 1 232 ? -16.356 -1.530 12.930 1.00 84.38 232 GLU A O 1
ATOM 1921 N N . GLU A 1 233 ? -16.995 -3.646 12.504 1.00 68.06 233 GLU A N 1
ATOM 1922 C CA . GLU A 1 233 ? -18.392 -3.399 12.841 1.00 68.06 233 GLU A CA 1
ATOM 1923 C C . GLU A 1 233 ? -18.497 -3.038 14.324 1.00 68.06 233 GLU A C 1
ATOM 1925 O O . GLU A 1 233 ? -17.897 -3.675 15.198 1.00 68.06 233 GLU A O 1
ATOM 1930 N N . ALA A 1 234 ? -19.282 -2.007 14.635 1.00 54.97 234 ALA A N 1
ATOM 1931 C CA . ALA A 1 234 ? -19.623 -1.738 16.018 1.00 54.97 234 ALA A CA 1
ATOM 1932 C C . ALA A 1 234 ? -20.325 -2.982 16.580 1.00 54.97 234 ALA A C 1
ATOM 1934 O O . ALA A 1 234 ? -21.404 -3.349 16.121 1.00 54.97 234 ALA A O 1
ATOM 1935 N N . LYS A 1 235 ? -19.737 -3.633 17.592 1.00 47.50 235 LYS A N 1
ATOM 1936 C CA . LYS A 1 235 ? -20.483 -4.604 18.400 1.00 47.50 235 LYS A CA 1
ATOM 1937 C C . LYS A 1 235 ? -21.720 -3.895 18.956 1.00 47.50 235 LYS A C 1
ATOM 1939 O O . LYS A 1 235 ? -21.598 -3.033 19.826 1.00 47.50 235 LYS A O 1
ATOM 1944 N N . GLY A 1 236 ? -22.879 -4.247 18.405 1.00 49.44 236 GLY A N 1
ATOM 1945 C CA . GLY A 1 236 ? -24.159 -3.586 18.635 1.00 49.44 236 GLY A CA 1
ATOM 1946 C C . GLY A 1 236 ? -24.631 -2.848 17.385 1.00 49.44 236 GLY A C 1
ATOM 1947 O O . GLY A 1 236 ? -24.196 -1.732 17.116 1.00 49.44 236 GLY A O 1
ATOM 1948 N N . THR A 1 237 ? -25.550 -3.478 16.656 1.00 38.38 237 THR A N 1
ATOM 1949 C CA . THR A 1 237 ? -26.386 -2.882 15.608 1.00 38.38 237 THR A CA 1
ATOM 1950 C C . THR A 1 237 ? -26.806 -1.457 15.964 1.00 38.38 237 THR A C 1
ATOM 1952 O O . THR A 1 237 ? -27.679 -1.247 16.809 1.00 38.38 237 THR A O 1
ATOM 1955 N N . LYS A 1 238 ? -26.228 -0.477 15.272 1.00 39.09 238 LYS A N 1
ATOM 1956 C CA . LYS A 1 238 ? -26.979 0.705 14.867 1.00 39.09 238 LYS A CA 1
ATOM 1957 C C . LYS A 1 238 ? -26.947 0.765 13.353 1.00 39.09 238 LYS A C 1
ATOM 1959 O O . LYS A 1 238 ? -25.882 0.760 12.747 1.00 39.09 238 LYS A O 1
ATOM 1964 N N . ASP A 1 239 ? -28.155 0.715 12.820 1.00 38.59 239 ASP A N 1
ATOM 1965 C CA . ASP A 1 239 ? -28.516 0.781 11.416 1.00 38.59 239 ASP A CA 1
ATOM 1966 C C . ASP A 1 239 ? -27.730 1.879 10.679 1.00 38.59 239 ASP A C 1
ATOM 1968 O O . ASP A 1 239 ? -27.566 2.992 11.188 1.00 38.59 239 ASP A O 1
ATOM 1972 N N . LEU A 1 240 ? -27.250 1.558 9.475 1.00 44.78 240 LEU A N 1
ATOM 1973 C CA . LEU A 1 240 ? -26.546 2.487 8.585 1.00 44.78 240 LEU A CA 1
ATOM 1974 C C . LEU A 1 240 ? -27.448 3.646 8.131 1.00 44.78 240 LEU A C 1
ATOM 1976 O O . LEU A 1 240 ? -26.940 4.639 7.625 1.00 44.78 240 LEU A O 1
ATOM 1980 N N . SER A 1 241 ? -28.761 3.572 8.372 1.00 40.56 241 SER A N 1
ATOM 1981 C CA . SER A 1 241 ? -29.708 4.673 8.161 1.00 40.56 241 SER A CA 1
ATOM 1982 C C . SER A 1 241 ? -29.562 5.849 9.146 1.00 40.56 241 SER A C 1
ATOM 1984 O O . SER A 1 241 ? -30.401 6.749 9.135 1.00 40.56 241 SER A O 1
ATOM 1986 N N . GLN A 1 242 ? -28.581 5.823 10.056 1.00 38.81 242 GLN A N 1
ATOM 1987 C CA . GLN A 1 242 ? -28.353 6.873 11.061 1.00 38.81 242 GLN A CA 1
ATOM 1988 C C . GLN A 1 242 ? -27.021 7.627 10.904 1.00 38.81 242 GLN A C 1
ATOM 1990 O O . GLN A 1 242 ? -26.615 8.318 11.842 1.00 38.81 242 GLN A O 1
ATOM 1995 N N . TRP A 1 243 ? -26.356 7.506 9.751 1.00 45.62 243 TRP A N 1
ATOM 1996 C CA . TRP A 1 243 ? -25.218 8.350 9.367 1.00 45.62 243 TRP A CA 1
ATOM 1997 C C . TRP A 1 243 ? -25.626 9.392 8.329 1.00 45.62 243 TRP A C 1
ATOM 1999 O O . TRP A 1 243 ? -26.377 9.028 7.398 1.00 45.62 243 TRP A O 1
#

Secondary structure (DSSP, 8-state):
---------------------HHHHHHHHHHHHHHHHHHHHHHHHHHHHT--SS-TTTHHHHHHHHHHHHHHHHSS--PBPTTS-BPPPHHHHHHHHHS-EEEPTTPPPTT--EEETTEEEEEEEEEESSTT-EEEEEEEEESS-TT-EEEEEEEE-TT--EEEEEEEE---S-EEETTTTEEE-SSEEEE--HHHHHH-SSS--EEEE-SS-SSHHHHHHHHHHHTTEEEPPPSS---GGG-

Foldseek 3Di:
DDDDDDDDDDDDDDDDDDDPPPPVVVVVVVVVVVVVVVVVVVVVVVVVVVDDDPDPPPVVVVVVVLVVVVVVVPPPDFDAFPVRHGQQAPVNLVVQLPFAKAFEPPAPDLVPFDDDPQKTKDKTWIDGPRPFKTKMWMKIAGNVHQQFIKIWIWIAGNVRDIAGAKMWGAFPDWDQQPVVRDTDGGIKMFGFHSVDRHPDPHRRSDIDDDPQDHGRVSSVVVSCVRSNYDHDDPPDDDDPVPD

=== Feature glossary ===
The record interleaves many kinds of information about one protein. Here is each kind framed as the question it answers.

Q: What does the local fold look like, residue by residue?
A: The Foldseek 3Di string encodes local tertiary geometry as a 20-letter alphabet — one character per residue — derived from the relative positions of nearby Cα atoms. Unlike the amino-acid sequence, 3Di is a direct function of the 3D structure, so two proteins with the same fold have similar 3Di strings even at low sequence identity.

Q: Which residues are in helices, strands, or loops?
A: The SS8 string is DSSP's per-residue secondary-structure call. α-helix (H) means an i→i+4 H-bond ladder; β-strand (E) means the residue participates in a β-sheet; 3₁₀ (G) and π (I) are tighter and wider helices; T/S are turns/bends; '-' is loop.

Q: How big and how compact is the whole molecule?
A: Radius of gyration (Rg) is the root-mean-square distance of Cα atoms from their centroid — a single number for overall size and compactness. A globular domain of N residues has Rg ≈ 2.2·N^0.38 Å; an extended or disordered chain has a much larger Rg. The Cα contact count is the number of residue pairs whose Cα atoms are within 8 Å and are more than four positions apart in sequence — a standard proxy for tertiary packing density. The bounding box is the smallest axis-aligned box enclosing all Cα atoms.

Q: Where is each backbone atom in 3D?
A: Structure coordinates are given as an mmCIF _atom_site loop: one row per atom with element, residue name, chain id, sequence number, and x/y/z position in Å. Only the four main-chain atoms per residue are included here; side chains are omitted to keep the record compact.

Q: What is the amino-acid chain?
A: Primary structure: the covalent order of the twenty standard amino acids along the backbone. Two proteins with the same sequence will (almost always) fold to the same structure; two with 30% identity often share a fold but not the details.

Q: What if only a Cα trace is available?
A: Three-state secondary structure (P-SEA) collapses the eight DSSP classes into helix (a), strand (b), and coil (c). P-SEA assigns these from Cα geometry alone — distances and angles — without requiring backbone oxygens, so it works on any Cα trace.

Q: What family and function is it annotated with?
A: Database cross-references. InterPro integrates a dozen domain/family signature databases into unified entries with residue-range hits. GO terms attach function/process/location labels with evidence codes. CATH codes position the fold in a four-level structural taxonomy. Organism is the NCBI-taxonomy species name.

Q: How confident is the AlphaFold model at each residue?
A: pLDDT is the predicted lDDT-Cα score: Alph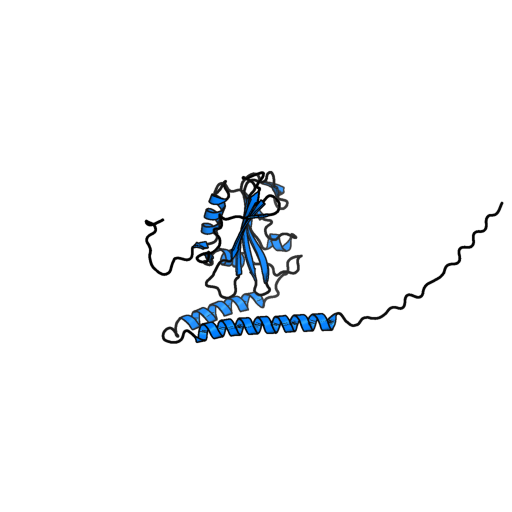aFold's confidence that the local environment of each residue (all inter-atomic distances within 15 Å) is correctly placed. It is a per-residue number between 0 and 100, with higher meaning more reliable.

Q: How mobile is each atom in the crystal?
A: B-factor (Debye–Waller factor) reflects atomic displacement in the crystal lattice. It is an experimental observable (units Å²), not a prediction; low values mean the atom is pinned down, high values mean it moves or is heterogeneous across the crystal.

Q: Which residues are buried vs exposed?
A: SASA measures how much of the protein is reachable by solvent. It is computed by rolling a water-sized probe over the atomic surface and summing the exposed area (Å²). Per-residue SASA distinguishes core (buried, low SASA) from surface (exposed, high SASA) residues; total SASA is a whole-molecule size measure.

Q: What do the diagnostic plots show?
A: Plot images: a contact map (which residues are close in 3D, as an N×N binary image), a Ramachandran scatter (backbone torsion angles, revealing secondary-structure composition at a glance), and — for AlphaFold structures — a PAE heatmap (pairwise prediction confidence).

Q: What known structures does this most resemble?
A: The Foldseek neighbor list gives the closest experimentally determined structures in the PDB, ranked by structural alignment. TM-score near 1 means near-identical fold; near 0.3 means only rough topology match. This is how one finds what a novel AlphaFold prediction most resembles in the solved-structure universe.

Q: Are the domains correctly placed relative to each other?
A: Predicted aligned error is AlphaFold's pairwise confidence. Unlike pLDDT (per-residue), PAE is per-residue-pair and captures whether two parts of the structure are correctly placed relative to each other. Units are ångströms of expected positional error.

Q: What do the rendered images show?
A: Structure images are PyMOL renders from six orthogonal camera directions. Cartoon representation draws helices as coils and strands as arrows; sticks shows the backbone as bonds; surface shows the solvent-excluded envelope. Rainbow coloring maps sequence position to hue (blue→red, N→C); chain coloring assigns a distinct color per polypeptide.

Q: What are the backbone torsion angles?
A: φ (phi) and ψ (psi) are the two rotatable backbone dihedrals per residue: φ is the C(i-1)–N–Cα–C torsion, ψ is the N–Cα–C–N(i+1) torsion, both in degrees on (−180°, 180°]. α-helical residues cluster near (−60°, −45°); β-strand residues near (−120°, +130°). A Ramachandran plot is simply a scatter of (φ, ψ) for every residue.